Protein 2LG5 (pdb70)

Sequence (36 aa):
LFCKGGSCHFGGCPSHLIKVGSCFGFRSCCKWPWNALFCKGGSCHFGGCPSHLIKVGSCFGFRSCCKWPWNALFCKGGSCHFGGCPSHLIKVGSCFGFRSCCKWPWNALFCKGGSCHFGGCPSHLIKVGSCFGFRSCCKWPWNALFCKGGSCHFGGCPSHLIKVGSCFGFRSCCKWPWNALFCKGGSCHFGGCPSHLIKVGSCFGFRSCCKWPWNALFCKGGSCHFGGCPSHLIKVGSCFGFRSCCKWPWNALFCKGGSCHFGGCPSHLIKVGSCFGFRSCCKWPWNALFCKGGSCHFGGCPSHLIKVGSCFGFRSCCKWPWNALFCKGGSCHFGGCPSHLIKVGSCFGFRSCCKWPWNA

GO terms:
  GO:0030141 secretory granule (C, TAS)
  GO:0006952 defense response (P, TAS)

Organism: Gallus gallus (NCBI:txid9031)

Structure (mmCIF, N/CA/C/O backbone):
data_2LG5
#
_entry.id   2LG5
#
loop_
_atom_site.group_PDB
_atom_site.id
_atom_site.type_symbol
_atom_site.label_atom_id
_atom_site.label_alt_id
_atom_site.label_comp_id
_atom_site.label_asym_id
_atom_site.label_entity_id
_atom_site.label_seq_id
_atom_site.pdbx_PDB_ins_code
_atom_site.Cartn_x
_atom_site.Cartn_y
_atom_site.Cartn_z
_atom_site.occupancy
_atom_site.B_iso_or_equiv
_atom_site.auth_seq_id
_atom_site.auth_comp_id
_atom_site.auth_asym_id
_atom_site.auth_atom_id
_atom_site.pdbx_PDB_model_num
ATOM 1 N N . LEU A 1 1 ? 3.665 2.102 -7.460 1.00 0.00 1 LEU A N 1
ATOM 2 C CA . LEU A 1 1 ? 2.838 2.776 -6.438 1.00 0.00 1 LEU A CA 1
ATOM 3 C C . LEU A 1 1 ? 1.618 3.416 -7.101 1.00 0.00 1 LEU A C 1
ATOM 4 O O . LEU A 1 1 ? 1.749 4.373 -7.864 1.00 0.00 1 LEU A O 1
ATOM 22 N N . PHE A 1 2 ? 0.434 2.868 -6.831 1.00 0.00 2 PHE A N 1
ATOM 23 C CA . PHE A 1 2 ? -0.799 3.370 -7.429 1.00 0.00 2 PHE A CA 1
ATOM 24 C C . PHE A 1 2 ? -1.453 4.458 -6.583 1.00 0.00 2 PHE A C 1
ATOM 25 O O . PHE A 1 2 ? -1.266 5.649 -6.831 1.00 0.00 2 PHE A O 1
ATOM 42 N N . CYS A 1 3 ? -2.232 4.038 -5.603 1.00 0.00 3 CYS A N 1
ATOM 43 C CA . CYS A 1 3 ? -2.942 4.964 -4.721 1.00 0.00 3 CYS A CA 1
ATOM 44 C C . CYS A 1 3 ? -1.967 5.878 -3.989 1.00 0.00 3 CYS A C 1
ATOM 45 O O . CYS A 1 3 ? -0.780 5.909 -4.307 1.00 0.00 3 CYS A O 1
ATOM 52 N N . LYS A 1 4 ? -2.468 6.625 -3.011 1.00 0.00 4 LYS A N 1
ATOM 53 C CA . LYS A 1 4 ? -1.633 7.538 -2.235 1.00 0.00 4 LYS A CA 1
ATOM 54 C C . LYS A 1 4 ? -0.750 6.760 -1.266 1.00 0.00 4 LYS A C 1
ATOM 55 O O . LYS A 1 4 ? -0.732 7.033 -0.065 1.00 0.00 4 LYS A O 1
ATOM 74 N N . GLY A 1 5 ? -0.030 5.786 -1.797 1.00 0.00 5 GLY A N 1
ATOM 75 C CA . GLY A 1 5 ? 0.844 4.970 -0.989 1.00 0.00 5 GLY A CA 1
ATOM 76 C C . GLY A 1 5 ? 1.347 3.768 -1.760 1.00 0.00 5 GLY A C 1
ATOM 77 O O . GLY A 1 5 ? 2.515 3.403 -1.665 1.00 0.00 5 GLY A O 1
ATOM 81 N N . GLY A 1 6 ? 0.456 3.154 -2.526 1.00 0.00 6 GLY A N 1
ATOM 82 C CA . GLY A 1 6 ? 0.818 1.992 -3.312 1.00 0.00 6 GLY A CA 1
ATOM 83 C C . GLY A 1 6 ? -0.407 1.279 -3.833 1.00 0.00 6 GLY A C 1
ATOM 84 O O . GLY A 1 6 ? -1.219 1.874 -4.541 1.00 0.00 6 GLY A O 1
ATOM 88 N N . SER A 1 7 ? -0.550 0.019 -3.466 1.00 0.00 7 SER A N 1
ATOM 89 C CA . SER A 1 7 ? -1.696 -0.774 -3.867 1.00 0.00 7 SER A CA 1
ATOM 90 C C . SER A 1 7 ? -2.635 -0.902 -2.675 1.00 0.00 7 SER A C 1
ATOM 91 O O . SER A 1 7 ? -2.236 -1.394 -1.620 1.00 0.00 7 SER A O 1
ATOM 99 N N . CYS A 1 8 ? -3.866 -0.442 -2.827 1.00 0.00 8 CYS A N 1
ATOM 100 C CA . CYS A 1 8 ? -4.827 -0.503 -1.738 1.00 0.00 8 CYS A CA 1
ATOM 101 C C . CYS A 1 8 ? -4.953 -1.931 -1.227 1.00 0.00 8 CYS A C 1
ATOM 102 O O . CYS A 1 8 ? -5.070 -2.870 -2.013 1.00 0.00 8 CYS A O 1
ATOM 109 N N . HIS A 1 9 ? -4.921 -2.090 0.087 1.00 0.00 9 HIS A N 1
ATOM 110 C CA . HIS A 1 9 ? -5.032 -3.404 0.700 1.00 0.00 9 HIS A CA 1
ATOM 111 C C . HIS A 1 9 ? -6.396 -4.017 0.416 1.00 0.00 9 HIS A C 1
ATOM 112 O O . HIS A 1 9 ? -7.261 -4.065 1.285 1.00 0.00 9 HIS A O 1
ATOM 127 N N . PHE A 1 10 ? -6.582 -4.489 -0.806 1.00 0.00 10 PHE A N 1
ATOM 128 C CA . PHE A 1 10 ? -7.835 -5.115 -1.199 1.00 0.00 10 PHE A CA 1
ATOM 129 C C . PHE A 1 10 ? -7.897 -6.518 -0.609 1.00 0.00 10 PHE A C 1
ATOM 130 O O . PHE A 1 10 ? -7.943 -7.513 -1.338 1.00 0.00 10 PHE A O 1
ATOM 147 N N . GLY A 1 11 ? -7.859 -6.595 0.715 1.00 0.00 11 GLY A N 1
ATOM 148 C CA . GLY A 1 11 ? -7.878 -7.878 1.384 1.00 0.00 11 GLY A CA 1
ATOM 149 C C . GLY A 1 11 ? -6.620 -8.665 1.087 1.00 0.00 11 GLY A C 1
ATOM 150 O O . GLY A 1 11 ? -6.585 -9.891 1.230 1.00 0.00 11 GLY A O 1
ATOM 154 N N . GLY A 1 12 ? -5.583 -7.946 0.674 1.00 0.00 12 GLY A N 1
ATOM 155 C CA . GLY A 1 12 ? -4.311 -8.561 0.356 1.00 0.00 12 GLY A CA 1
ATOM 156 C C . GLY A 1 12 ? -3.372 -7.587 -0.329 1.00 0.00 12 GLY A C 1
ATOM 157 O O . GLY A 1 12 ? -3.511 -6.372 -0.167 1.00 0.00 12 GLY A O 1
ATOM 161 N N . CYS A 1 13 ? -2.430 -8.118 -1.103 1.00 0.00 13 CYS A N 1
ATOM 162 C CA . CYS A 1 13 ? -1.464 -7.300 -1.826 1.00 0.00 13 CYS A CA 1
ATOM 163 C C . CYS A 1 13 ? -0.416 -8.179 -2.507 1.00 0.00 13 CYS A C 1
ATOM 164 O O . CYS A 1 13 ? -0.296 -9.367 -2.196 1.00 0.00 13 CYS A O 1
ATOM 171 N N . PRO A 1 14 ? 0.352 -7.607 -3.453 1.00 0.00 14 PRO A N 1
ATOM 172 C CA . PRO A 1 14 ? 1.388 -8.337 -4.186 1.00 0.00 14 PRO A CA 1
ATOM 173 C C . PRO A 1 14 ? 2.220 -9.220 -3.264 1.00 0.00 14 PRO A C 1
ATOM 174 O O . PRO A 1 14 ? 2.527 -10.371 -3.587 1.00 0.00 14 PRO A O 1
ATOM 185 N N . SER A 1 15 ? 2.567 -8.677 -2.111 1.00 0.00 15 SER A N 1
ATOM 186 C CA . SER A 1 15 ? 3.351 -9.397 -1.123 1.00 0.00 15 SER A CA 1
ATOM 187 C C . SER A 1 15 ? 3.304 -8.655 0.207 1.00 0.00 15 SER A C 1
ATOM 188 O O . SER A 1 15 ? 2.379 -7.874 0.448 1.00 0.00 15 SER A O 1
ATOM 196 N N . HIS A 1 16 ? 4.288 -8.887 1.063 1.00 0.00 16 HIS A N 1
ATOM 197 C CA . HIS A 1 16 ? 4.339 -8.230 2.361 1.00 0.00 16 HIS A CA 1
ATOM 198 C C . HIS A 1 16 ? 4.843 -6.799 2.223 1.00 0.00 16 HIS A C 1
ATOM 199 O O . HIS A 1 16 ? 5.763 -6.382 2.925 1.00 0.00 16 HIS A O 1
ATOM 214 N N . LEU A 1 17 ? 4.238 -6.055 1.312 1.00 0.00 17 LEU A N 1
ATOM 215 C CA . LEU A 1 17 ? 4.617 -4.668 1.077 1.00 0.00 17 LEU A CA 1
ATOM 216 C C . LEU A 1 17 ? 4.262 -3.814 2.291 1.00 0.00 17 LEU A C 1
ATOM 217 O O . LEU A 1 17 ? 3.225 -4.026 2.919 1.00 0.00 17 LEU A O 1
ATOM 233 N N . ILE A 1 18 ? 5.115 -2.857 2.620 1.00 0.00 18 ILE A N 1
ATOM 234 C CA . ILE A 1 18 ? 4.866 -1.992 3.764 1.00 0.00 18 ILE A CA 1
ATOM 235 C C . ILE A 1 18 ? 3.744 -1.004 3.473 1.00 0.00 18 ILE A C 1
ATOM 236 O O . ILE A 1 18 ? 3.679 -0.415 2.391 1.00 0.00 18 ILE A O 1
ATOM 252 N N . LYS A 1 19 ? 2.867 -0.819 4.446 1.00 0.00 19 LYS A N 1
ATOM 253 C CA . LYS A 1 19 ? 1.761 0.111 4.306 1.00 0.00 19 LYS A CA 1
ATOM 254 C C . LYS A 1 19 ? 2.291 1.540 4.327 1.00 0.00 19 LYS A C 1
ATOM 255 O O . LYS A 1 19 ? 3.133 1.881 5.162 1.00 0.00 19 LYS A O 1
ATOM 274 N N . VAL A 1 20 ? 1.801 2.365 3.413 1.00 0.00 20 VAL A N 1
ATOM 275 C CA . VAL A 1 20 ? 2.229 3.756 3.329 1.00 0.00 20 VAL A CA 1
ATOM 276 C C . VAL A 1 20 ? 1.074 4.634 2.861 1.00 0.00 20 VAL A C 1
ATOM 277 O O . VAL A 1 20 ? 1.267 5.622 2.152 1.00 0.00 20 VAL A O 1
ATOM 290 N N . GLY A 1 21 ? -0.128 4.261 3.271 1.00 0.00 21 GLY A N 1
ATOM 291 C CA . GLY A 1 21 ? -1.316 5.004 2.906 1.00 0.00 21 GLY A CA 1
ATOM 292 C C . GLY A 1 21 ? -2.547 4.127 2.946 1.00 0.00 21 GLY A C 1
ATOM 293 O O . GLY A 1 21 ? -2.532 3.065 3.576 1.00 0.00 21 GLY A O 1
ATOM 297 N N . SER A 1 22 ? -3.601 4.547 2.265 1.00 0.00 22 SER A N 1
ATOM 298 C CA . SER A 1 22 ? -4.837 3.783 2.215 1.00 0.00 22 SER A CA 1
ATOM 299 C C . SER A 1 22 ? -5.827 4.431 1.269 1.00 0.00 22 SER A C 1
ATOM 300 O O . SER A 1 22 ? -5.900 5.658 1.162 1.00 0.00 22 SER A O 1
ATOM 308 N N . CYS A 1 23 ? -6.584 3.594 0.597 1.00 0.00 23 CYS A N 1
ATOM 309 C CA . CYS A 1 23 ? -7.595 4.050 -0.344 1.00 0.00 23 CYS A CA 1
ATOM 310 C C . CYS A 1 23 ? -8.942 4.135 0.363 1.00 0.00 23 CYS A C 1
ATOM 311 O O . CYS A 1 23 ? -9.002 4.543 1.524 1.00 0.00 23 CYS A O 1
ATOM 318 N N . PHE A 1 24 ? -10.017 3.746 -0.309 1.00 0.00 24 PHE A N 1
ATOM 319 C CA . PHE A 1 24 ? -11.336 3.786 0.302 1.00 0.00 24 PHE A CA 1
ATOM 320 C C . PHE A 1 24 ? -11.364 2.913 1.550 1.00 0.00 24 PHE A C 1
ATOM 321 O O . PHE A 1 24 ? -10.698 1.874 1.606 1.00 0.00 24 PHE A O 1
ATOM 338 N N . GLY A 1 25 ? -12.121 3.339 2.549 1.00 0.00 25 GLY A N 1
ATOM 339 C CA . GLY A 1 25 ? -12.215 2.583 3.780 1.00 0.00 25 GLY A CA 1
ATOM 340 C C . GLY A 1 25 ? -10.857 2.304 4.389 1.00 0.00 25 GLY A C 1
ATOM 341 O O . GLY A 1 25 ? -10.074 3.229 4.626 1.00 0.00 25 GLY A O 1
ATOM 345 N N . PHE A 1 26 ? -10.574 1.034 4.648 1.00 0.00 26 PHE A N 1
ATOM 346 C CA . PHE A 1 26 ? -9.303 0.634 5.235 1.00 0.00 26 PHE A CA 1
ATOM 347 C C . PHE A 1 26 ? -8.446 -0.132 4.236 1.00 0.00 26 PHE A C 1
ATOM 348 O O . PHE A 1 26 ? -7.707 -1.049 4.602 1.00 0.00 26 PHE A O 1
ATOM 365 N N . ARG A 1 27 ? -8.527 0.263 2.976 1.00 0.00 27 ARG A N 1
ATOM 366 C CA . ARG A 1 27 ? -7.734 -0.367 1.932 1.00 0.00 27 ARG A CA 1
ATOM 367 C C . ARG A 1 27 ? -6.298 0.141 2.007 1.00 0.00 27 ARG A C 1
ATOM 368 O O . ARG A 1 27 ? -5.790 0.749 1.063 1.00 0.00 27 ARG A O 1
ATOM 389 N N . SER A 1 28 ? -5.665 -0.096 3.146 1.00 0.00 28 SER A N 1
ATOM 390 C CA . SER A 1 28 ? -4.298 0.346 3.382 1.00 0.00 28 SER A CA 1
ATOM 391 C C . SER A 1 28 ? -3.409 0.119 2.161 1.00 0.00 28 SER A C 1
ATOM 392 O O . SER A 1 28 ? -3.241 -1.010 1.702 1.00 0.00 28 SER A O 1
ATOM 400 N N . CYS A 1 29 ? -2.842 1.200 1.645 1.00 0.00 29 CYS A N 1
ATOM 401 C CA . CYS A 1 29 ? -1.964 1.130 0.489 1.00 0.00 29 CYS A CA 1
ATOM 402 C C . CYS A 1 29 ? -0.639 0.482 0.862 1.00 0.00 29 CYS A C 1
ATOM 403 O O . CYS A 1 29 ? 0.065 0.958 1.756 1.00 0.00 29 CYS A O 1
ATOM 410 N N . CYS A 1 30 ? -0.311 -0.600 0.176 1.00 0.00 30 CYS A N 1
ATOM 411 C CA . CYS A 1 30 ? 0.923 -1.331 0.415 1.00 0.00 30 CYS A CA 1
ATOM 412 C C . CYS A 1 30 ? 1.955 -0.982 -0.653 1.00 0.00 30 CYS A C 1
ATOM 413 O O . CYS A 1 30 ? 1.600 -0.774 -1.816 1.00 0.00 30 CYS A O 1
ATOM 420 N N . LYS A 1 31 ? 3.220 -0.911 -0.263 1.00 0.00 31 LYS A N 1
ATOM 421 C CA . LYS A 1 31 ? 4.294 -0.583 -1.192 1.00 0.00 31 LYS A CA 1
ATOM 422 C C . LYS A 1 31 ? 5.598 -1.223 -0.730 1.00 0.00 31 LYS A C 1
ATOM 423 O O . LYS A 1 31 ? 5.785 -1.493 0.457 1.00 0.00 31 LYS A O 1
ATOM 442 N N . TRP A 1 32 ? 6.479 -1.493 -1.678 1.00 0.00 32 TRP A N 1
ATOM 443 C CA . TRP A 1 32 ? 7.755 -2.127 -1.381 1.00 0.00 32 TRP A CA 1
ATOM 444 C C . TRP A 1 32 ? 8.575 -1.285 -0.407 1.00 0.00 32 TRP A C 1
ATOM 445 O O . TRP A 1 32 ? 8.664 -0.064 -0.549 1.00 0.00 32 TRP A O 1
ATOM 466 N N . PRO A 1 33 ? 9.191 -1.925 0.599 1.00 0.00 33 PRO A N 1
ATOM 467 C CA . PRO A 1 33 ? 10.004 -1.223 1.595 1.00 0.00 33 PRO A CA 1
ATOM 468 C C . PRO A 1 33 ? 11.150 -0.456 0.953 1.00 0.00 33 PRO A C 1
ATOM 469 O O . PRO A 1 33 ? 11.455 0.677 1.333 1.00 0.00 33 PRO A O 1
ATOM 480 N N . TRP A 1 34 ? 11.784 -1.087 -0.018 1.00 0.00 34 TRP A N 1
ATOM 481 C CA . TRP A 1 34 ? 12.908 -0.495 -0.732 1.00 0.00 34 TRP A CA 1
ATOM 482 C C . TRP A 1 34 ? 12.428 0.516 -1.765 1.00 0.00 34 TRP A C 1
ATOM 483 O O . TRP A 1 34 ? 12.874 0.516 -2.913 1.00 0.00 34 TRP A O 1
ATOM 504 N N . ASN A 1 35 ? 11.512 1.370 -1.350 1.00 0.00 35 ASN A N 1
ATOM 505 C CA . ASN A 1 35 ? 10.953 2.384 -2.235 1.00 0.00 35 ASN A CA 1
ATOM 506 C C . ASN A 1 35 ? 10.451 3.580 -1.431 1.00 0.00 35 ASN A C 1
ATOM 507 O O . ASN A 1 35 ? 9.369 4.114 -1.686 1.00 0.00 35 ASN A O 1
ATOM 518 N N . ALA A 1 36 ? 11.255 3.997 -0.460 1.00 0.00 36 ALA A N 1
ATOM 519 C CA . ALA A 1 36 ? 10.916 5.134 0.386 1.00 0.00 36 ALA A CA 1
ATOM 520 C C . ALA A 1 36 ? 9.492 5.005 0.924 1.00 0.00 36 ALA A C 1
ATOM 521 O O . ALA A 1 36 ? 8.725 5.988 0.848 1.00 0.00 36 ALA A O 1
ATOM 529 N N . LEU A 1 1 ? 3.489 7.946 -4.940 1.00 0.00 1 LEU A N 2
ATOM 530 C CA . LEU A 1 1 ? 2.644 6.758 -5.201 1.00 0.00 1 LEU A CA 2
ATOM 531 C C . LEU A 1 1 ? 1.169 7.068 -4.949 1.00 0.00 1 LEU A C 2
ATOM 532 O O . LEU A 1 1 ? 0.833 8.040 -4.264 1.00 0.00 1 LEU A O 2
ATOM 550 N N . PHE A 1 2 ? 0.297 6.255 -5.534 1.00 0.00 2 PHE A N 2
ATOM 551 C CA . PHE A 1 2 ? -1.147 6.437 -5.417 1.00 0.00 2 PHE A CA 2
ATOM 552 C C . PHE A 1 2 ? -1.620 6.429 -3.964 1.00 0.00 2 PHE A C 2
ATOM 553 O O . PHE A 1 2 ? -0.969 5.861 -3.082 1.00 0.00 2 PHE A O 2
ATOM 570 N N . CYS A 1 3 ? -2.765 7.070 -3.741 1.00 0.00 3 CYS A N 2
ATOM 571 C CA . CYS A 1 3 ? -3.381 7.164 -2.421 1.00 0.00 3 CYS A CA 2
ATOM 572 C C . CYS A 1 3 ? -2.359 7.516 -1.352 1.00 0.00 3 CYS A C 2
ATOM 573 O O . CYS A 1 3 ? -2.450 7.058 -0.212 1.00 0.00 3 CYS A O 2
ATOM 580 N N . LYS A 1 4 ? -1.390 8.342 -1.723 1.00 0.00 4 LYS A N 2
ATOM 581 C CA . LYS A 1 4 ? -0.350 8.763 -0.796 1.00 0.00 4 LYS A CA 2
ATOM 582 C C . LYS A 1 4 ? 0.115 7.586 0.046 1.00 0.00 4 LYS A C 2
ATOM 583 O O . LYS A 1 4 ? 0.406 7.732 1.233 1.00 0.00 4 LYS A O 2
ATOM 602 N N . GLY A 1 5 ? 0.180 6.421 -0.577 1.00 0.00 5 GLY A N 2
ATOM 603 C CA . GLY A 1 5 ? 0.609 5.232 0.121 1.00 0.00 5 GLY A CA 2
ATOM 604 C C . GLY A 1 5 ? 1.184 4.193 -0.816 1.00 0.00 5 GLY A C 2
ATOM 605 O O . GLY A 1 5 ? 2.305 3.730 -0.623 1.00 0.00 5 GLY A O 2
ATOM 609 N N . GLY A 1 6 ? 0.425 3.829 -1.836 1.00 0.00 6 GLY A N 2
ATOM 610 C CA . GLY A 1 6 ? 0.893 2.841 -2.785 1.00 0.00 6 GLY A CA 2
ATOM 611 C C . GLY A 1 6 ? -0.218 1.932 -3.251 1.00 0.00 6 GLY A C 2
ATOM 612 O O . GLY A 1 6 ? -1.346 2.379 -3.463 1.00 0.00 6 GLY A O 2
ATOM 616 N N . SER A 1 7 ? 0.094 0.657 -3.393 1.00 0.00 7 SER A N 2
ATOM 617 C CA . SER A 1 7 ? -0.881 -0.327 -3.822 1.00 0.00 7 SER A CA 2
ATOM 618 C C . SER A 1 7 ? -1.925 -0.528 -2.731 1.00 0.00 7 SER A C 2
ATOM 619 O O . SER A 1 7 ? -1.598 -0.937 -1.618 1.00 0.00 7 SER A O 2
ATOM 627 N N . CYS A 1 8 ? -3.176 -0.239 -3.037 1.00 0.00 8 CYS A N 2
ATOM 628 C CA . CYS A 1 8 ? -4.234 -0.397 -2.057 1.00 0.00 8 CYS A CA 2
ATOM 629 C C . CYS A 1 8 ? -4.333 -1.859 -1.637 1.00 0.00 8 CYS A C 2
ATOM 630 O O . CYS A 1 8 ? -4.349 -2.752 -2.486 1.00 0.00 8 CYS A O 2
ATOM 637 N N . HIS A 1 9 ? -4.373 -2.099 -0.331 1.00 0.00 9 HIS A N 2
ATOM 638 C CA . HIS A 1 9 ? -4.443 -3.456 0.203 1.00 0.00 9 HIS A CA 2
ATOM 639 C C . HIS A 1 9 ? -5.664 -4.218 -0.301 1.00 0.00 9 HIS A C 2
ATOM 640 O O . HIS A 1 9 ? -6.628 -4.416 0.434 1.00 0.00 9 HIS A O 2
ATOM 655 N N . PHE A 1 10 ? -5.607 -4.672 -1.540 1.00 0.00 10 PHE A N 2
ATOM 656 C CA . PHE A 1 10 ? -6.692 -5.452 -2.112 1.00 0.00 10 PHE A CA 2
ATOM 657 C C . PHE A 1 10 ? -6.647 -6.856 -1.519 1.00 0.00 10 PHE A C 2
ATOM 658 O O . PHE A 1 10 ? -6.231 -7.816 -2.174 1.00 0.00 10 PHE A O 2
ATOM 675 N N . GLY A 1 11 ? -7.028 -6.956 -0.252 1.00 0.00 11 GLY A N 2
ATOM 676 C CA . GLY A 1 11 ? -6.990 -8.228 0.441 1.00 0.00 11 GLY A CA 2
ATOM 677 C C . GLY A 1 11 ? -5.612 -8.501 1.004 1.00 0.00 11 GLY A C 2
ATOM 678 O O . GLY A 1 11 ? -5.463 -9.188 2.017 1.00 0.00 11 GLY A O 2
ATOM 682 N N . GLY A 1 12 ? -4.608 -7.947 0.341 1.00 0.00 12 GLY A N 2
ATOM 683 C CA . GLY A 1 12 ? -3.233 -8.114 0.763 1.00 0.00 12 GLY A CA 2
ATOM 684 C C . GLY A 1 12 ? -2.322 -7.125 0.067 1.00 0.00 12 GLY A C 2
ATOM 685 O O . GLY A 1 12 ? -2.549 -5.917 0.131 1.00 0.00 12 GLY A O 2
ATOM 689 N N . CYS A 1 13 ? -1.305 -7.632 -0.607 1.00 0.00 13 CYS A N 2
ATOM 690 C CA . CYS A 1 13 ? -0.359 -6.795 -1.330 1.00 0.00 13 CYS A CA 2
ATOM 691 C C . CYS A 1 13 ? 0.414 -7.661 -2.323 1.00 0.00 13 CYS A C 2
ATOM 692 O O . CYS A 1 13 ? 0.532 -8.873 -2.136 1.00 0.00 13 CYS A O 2
ATOM 699 N N . PRO A 1 14 ? 0.950 -7.052 -3.384 1.00 0.00 14 PRO A N 2
ATOM 700 C CA . PRO A 1 14 ? 1.718 -7.760 -4.413 1.00 0.00 14 PRO A CA 2
ATOM 701 C C . PRO A 1 14 ? 2.867 -8.560 -3.816 1.00 0.00 14 PRO A C 2
ATOM 702 O O . PRO A 1 14 ? 3.203 -9.646 -4.292 1.00 0.00 14 PRO A O 2
ATOM 713 N N . SER A 1 15 ? 3.468 -8.009 -2.773 1.00 0.00 15 SER A N 2
ATOM 714 C CA . SER A 1 15 ? 4.586 -8.652 -2.100 1.00 0.00 15 SER A CA 2
ATOM 715 C C . SER A 1 15 ? 4.607 -8.256 -0.627 1.00 0.00 15 SER A C 2
ATOM 716 O O . SER A 1 15 ? 5.656 -7.947 -0.065 1.00 0.00 15 SER A O 2
ATOM 724 N N . HIS A 1 16 ? 3.430 -8.266 -0.011 1.00 0.00 16 HIS A N 2
ATOM 725 C CA . HIS A 1 16 ? 3.294 -7.910 1.400 1.00 0.00 16 HIS A CA 2
ATOM 726 C C . HIS A 1 16 ? 4.041 -6.615 1.707 1.00 0.00 16 HIS A C 2
ATOM 727 O O . HIS A 1 16 ? 4.769 -6.522 2.695 1.00 0.00 16 HIS A O 2
ATOM 742 N N . LEU A 1 17 ? 3.853 -5.620 0.855 1.00 0.00 17 LEU A N 2
ATOM 743 C CA . LEU A 1 17 ? 4.504 -4.328 1.029 1.00 0.00 17 LEU A CA 2
ATOM 744 C C . LEU A 1 17 ? 4.009 -3.661 2.312 1.00 0.00 17 LEU A C 2
ATOM 745 O O . LEU A 1 17 ? 2.871 -3.876 2.730 1.00 0.00 17 LEU A O 2
ATOM 761 N N . ILE A 1 18 ? 4.856 -2.861 2.938 1.00 0.00 18 ILE A N 2
ATOM 762 C CA . ILE A 1 18 ? 4.481 -2.180 4.172 1.00 0.00 18 ILE A CA 2
ATOM 763 C C . ILE A 1 18 ? 3.423 -1.114 3.901 1.00 0.00 18 ILE A C 2
ATOM 764 O O . ILE A 1 18 ? 3.466 -0.434 2.874 1.00 0.00 18 ILE A O 2
ATOM 780 N N . LYS A 1 19 ? 2.475 -0.963 4.817 1.00 0.00 19 LYS A N 2
ATOM 781 C CA . LYS A 1 19 ? 1.431 0.035 4.652 1.00 0.00 19 LYS A CA 2
ATOM 782 C C . LYS A 1 19 ? 2.035 1.431 4.680 1.00 0.00 19 LYS A C 2
ATOM 783 O O . LYS A 1 19 ? 2.319 1.977 5.749 1.00 0.00 19 LYS A O 2
ATOM 802 N N . VAL A 1 20 ? 2.229 1.999 3.508 1.00 0.00 20 VAL A N 2
ATOM 803 C CA . VAL A 1 20 ? 2.794 3.325 3.384 1.00 0.00 20 VAL A CA 2
ATOM 804 C C . VAL A 1 20 ? 1.691 4.380 3.408 1.00 0.00 20 VAL A C 2
ATOM 805 O O . VAL A 1 20 ? 1.965 5.581 3.430 1.00 0.00 20 VAL A O 2
ATOM 818 N N . GLY A 1 21 ? 0.440 3.924 3.426 1.00 0.00 21 GLY A N 2
ATOM 819 C CA . GLY A 1 21 ? -0.686 4.840 3.462 1.00 0.00 21 GLY A CA 2
ATOM 820 C C . GLY A 1 21 ? -2.009 4.111 3.570 1.00 0.00 21 GLY A C 2
ATOM 821 O O . GLY A 1 21 ? -2.063 2.999 4.094 1.00 0.00 21 GLY A O 2
ATOM 825 N N . SER A 1 22 ? -3.078 4.726 3.082 1.00 0.00 22 SER A N 2
ATOM 826 C CA . SER A 1 22 ? -4.399 4.120 3.148 1.00 0.00 22 SER A CA 2
ATOM 827 C C . SER A 1 22 ? -5.230 4.468 1.920 1.00 0.00 22 SER A C 2
ATOM 828 O O . SER A 1 22 ? -5.260 5.617 1.477 1.00 0.00 22 SER A O 2
ATOM 836 N N . CYS A 1 23 ? -5.894 3.459 1.381 1.00 0.00 23 CYS A N 2
ATOM 837 C CA . CYS A 1 23 ? -6.737 3.618 0.204 1.00 0.00 23 CYS A CA 2
ATOM 838 C C . CYS A 1 23 ? -8.194 3.636 0.632 1.00 0.00 23 CYS A C 2
ATOM 839 O O . CYS A 1 23 ? -9.019 4.368 0.085 1.00 0.00 23 CYS A O 2
ATOM 846 N N . PHE A 1 24 ? -8.486 2.812 1.623 1.00 0.00 24 PHE A N 2
ATOM 847 C CA . PHE A 1 24 ? -9.819 2.681 2.177 1.00 0.00 24 PHE A CA 2
ATOM 848 C C . PHE A 1 24 ? -9.706 1.898 3.476 1.00 0.00 24 PHE A C 2
ATOM 849 O O . PHE A 1 24 ? -8.704 1.212 3.689 1.00 0.00 24 PHE A O 2
ATOM 866 N N . GLY A 1 25 ? -10.701 2.007 4.343 1.00 0.00 25 GLY A N 2
ATOM 867 C CA . GLY A 1 25 ? -10.654 1.304 5.612 1.00 0.00 25 GLY A CA 2
ATOM 868 C C . GLY A 1 25 ? -10.099 -0.102 5.476 1.00 0.00 25 GLY A C 2
ATOM 869 O O . GLY A 1 25 ? -9.217 -0.510 6.237 1.00 0.00 25 GLY A O 2
ATOM 873 N N . PHE A 1 26 ? -10.610 -0.840 4.504 1.00 0.00 26 PHE A N 2
ATOM 874 C CA . PHE A 1 26 ? -10.171 -2.206 4.258 1.00 0.00 26 PHE A CA 2
ATOM 875 C C . PHE A 1 26 ? -9.283 -2.262 3.018 1.00 0.00 26 PHE A C 2
ATOM 876 O O . PHE A 1 26 ? -9.377 -3.187 2.210 1.00 0.00 26 PHE A O 2
ATOM 893 N N . ARG A 1 27 ? -8.419 -1.262 2.871 1.00 0.00 27 ARG A N 2
ATOM 894 C CA . ARG A 1 27 ? -7.513 -1.191 1.730 1.00 0.00 27 ARG A CA 2
ATOM 895 C C . ARG A 1 27 ? -6.306 -0.312 2.036 1.00 0.00 27 ARG A C 2
ATOM 896 O O . ARG A 1 27 ? -6.042 0.668 1.335 1.00 0.00 27 ARG A O 2
ATOM 917 N N . SER A 1 28 ? -5.570 -0.663 3.067 1.00 0.00 28 SER A N 2
ATOM 918 C CA . SER A 1 28 ? -4.387 0.088 3.439 1.00 0.00 28 SER A CA 2
ATOM 919 C C . SER A 1 28 ? -3.364 0.057 2.299 1.00 0.00 28 SER A C 2
ATOM 920 O O . SER A 1 28 ? -2.954 -1.014 1.855 1.00 0.00 28 SER A O 2
ATOM 928 N N . CYS A 1 29 ? -2.968 1.227 1.816 1.00 0.00 29 CYS A N 2
ATOM 929 C CA . CYS A 1 29 ? -2.008 1.318 0.727 1.00 0.00 29 CYS A CA 2
ATOM 930 C C . CYS A 1 29 ? -0.631 0.846 1.183 1.00 0.00 29 CYS A C 2
ATOM 931 O O . CYS A 1 29 ? -0.047 1.392 2.125 1.00 0.00 29 CYS A O 2
ATOM 938 N N . CYS A 1 30 ? -0.136 -0.180 0.514 1.00 0.00 30 CYS A N 2
ATOM 939 C CA . CYS A 1 30 ? 1.152 -0.770 0.821 1.00 0.00 30 CYS A CA 2
ATOM 940 C C . CYS A 1 30 ? 2.170 -0.461 -0.276 1.00 0.00 30 CYS A C 2
ATOM 941 O O . CYS A 1 30 ? 1.840 -0.460 -1.465 1.00 0.00 30 CYS A O 2
ATOM 948 N N . LYS A 1 31 ? 3.403 -0.199 0.134 1.00 0.00 31 LYS A N 2
ATOM 949 C CA . LYS A 1 31 ? 4.483 0.111 -0.791 1.00 0.00 31 LYS A CA 2
ATOM 950 C C . LYS A 1 31 ? 5.772 -0.521 -0.294 1.00 0.00 31 LYS A C 2
ATOM 951 O O . LYS A 1 31 ? 5.920 -0.795 0.899 1.00 0.00 31 LYS A O 2
ATOM 970 N N . TRP A 1 32 ? 6.687 -0.776 -1.210 1.00 0.00 32 TRP A N 2
ATOM 971 C CA . TRP A 1 32 ? 7.956 -1.399 -0.866 1.00 0.00 32 TRP A CA 2
ATOM 972 C C . TRP A 1 32 ? 8.616 -0.671 0.305 1.00 0.00 32 TRP A C 2
ATOM 973 O O . TRP A 1 32 ? 8.613 0.561 0.366 1.00 0.00 32 TRP A O 2
ATOM 994 N N . PRO A 1 33 ? 9.192 -1.427 1.254 1.00 0.00 33 PRO A N 2
ATOM 995 C CA . PRO A 1 33 ? 9.855 -0.857 2.428 1.00 0.00 33 PRO A CA 2
ATOM 996 C C . PRO A 1 33 ? 10.779 0.297 2.062 1.00 0.00 33 PRO A C 2
ATOM 997 O O . PRO A 1 33 ? 11.102 1.142 2.900 1.00 0.00 33 PRO A O 2
ATOM 1008 N N . TRP A 1 34 ? 11.202 0.321 0.807 1.00 0.00 34 TRP A N 2
ATOM 1009 C CA . TRP A 1 34 ? 12.091 1.362 0.315 1.00 0.00 34 TRP A CA 2
ATOM 1010 C C . TRP A 1 34 ? 11.555 2.728 0.721 1.00 0.00 34 TRP A C 2
ATOM 1011 O O . TRP A 1 34 ? 12.297 3.589 1.196 1.00 0.00 34 TRP A O 2
ATOM 1032 N N . ASN A 1 35 ? 10.255 2.908 0.543 1.00 0.00 35 ASN A N 2
ATOM 1033 C CA . ASN A 1 35 ? 9.594 4.159 0.895 1.00 0.00 35 ASN A CA 2
ATOM 1034 C C . ASN A 1 35 ? 9.617 4.369 2.402 1.00 0.00 35 ASN A C 2
ATOM 1035 O O . ASN A 1 35 ? 9.931 5.458 2.885 1.00 0.00 35 ASN A O 2
ATOM 1046 N N . ALA A 1 36 ? 9.292 3.312 3.136 1.00 0.00 36 ALA A N 2
ATOM 1047 C CA . ALA A 1 36 ? 9.272 3.353 4.594 1.00 0.00 36 ALA A CA 2
ATOM 1048 C C . ALA A 1 36 ? 8.075 4.147 5.110 1.00 0.00 36 ALA A C 2
ATOM 1049 O O . ALA A 1 36 ? 7.560 3.801 6.192 1.00 0.00 36 ALA A O 2
ATOM 1057 N N . LEU A 1 1 ? 7.369 5.956 1.077 1.00 0.00 1 LEU A N 3
ATOM 1058 C CA . LEU A 1 1 ? 6.727 6.395 -0.178 1.00 0.00 1 LEU A CA 3
ATOM 1059 C C . LEU A 1 1 ? 5.336 6.944 0.109 1.00 0.00 1 LEU A C 3
ATOM 1060 O O . LEU A 1 1 ? 4.620 6.423 0.965 1.00 0.00 1 LEU A O 3
ATOM 1078 N N . PHE A 1 2 ? 4.967 8.001 -0.598 1.00 0.00 2 PHE A N 3
ATOM 1079 C CA . PHE A 1 2 ? 3.671 8.645 -0.425 1.00 0.00 2 PHE A CA 3
ATOM 1080 C C . PHE A 1 2 ? 2.563 7.818 -1.064 1.00 0.00 2 PHE A C 3
ATOM 1081 O O . PHE A 1 2 ? 1.812 8.316 -1.902 1.00 0.00 2 PHE A O 3
ATOM 1098 N N . CYS A 1 3 ? 2.477 6.549 -0.678 1.00 0.00 3 CYS A N 3
ATOM 1099 C CA . CYS A 1 3 ? 1.470 5.634 -1.216 1.00 0.00 3 CYS A CA 3
ATOM 1100 C C . CYS A 1 3 ? 1.774 5.291 -2.675 1.00 0.00 3 CYS A C 3
ATOM 1101 O O . CYS A 1 3 ? 1.490 4.189 -3.137 1.00 0.00 3 CYS A O 3
ATOM 1108 N N . LYS A 1 4 ? 2.356 6.242 -3.383 1.00 0.00 4 LYS A N 3
ATOM 1109 C CA . LYS A 1 4 ? 2.717 6.077 -4.783 1.00 0.00 4 LYS A CA 3
ATOM 1110 C C . LYS A 1 4 ? 3.841 5.057 -4.960 1.00 0.00 4 LYS A C 3
ATOM 1111 O O . LYS A 1 4 ? 4.659 4.856 -4.060 1.00 0.00 4 LYS A O 3
ATOM 1130 N N . GLY A 1 5 ? 3.886 4.441 -6.137 1.00 0.00 5 GLY A N 3
ATOM 1131 C CA . GLY A 1 5 ? 4.923 3.476 -6.448 1.00 0.00 5 GLY A CA 3
ATOM 1132 C C . GLY A 1 5 ? 4.639 2.081 -5.934 1.00 0.00 5 GLY A C 3
ATOM 1133 O O . GLY A 1 5 ? 5.518 1.440 -5.353 1.00 0.00 5 GLY A O 3
ATOM 1137 N N . GLY A 1 6 ? 3.425 1.595 -6.160 1.00 0.00 6 GLY A N 3
ATOM 1138 C CA . GLY A 1 6 ? 3.073 0.259 -5.720 1.00 0.00 6 GLY A CA 3
ATOM 1139 C C . GLY A 1 6 ? 1.606 -0.053 -5.928 1.00 0.00 6 GLY A C 3
ATOM 1140 O O . GLY A 1 6 ? 1.078 0.121 -7.027 1.00 0.00 6 GLY A O 3
ATOM 1144 N N . SER A 1 7 ? 0.948 -0.524 -4.876 1.00 0.00 7 SER A N 3
ATOM 1145 C CA . SER A 1 7 ? -0.462 -0.872 -4.949 1.00 0.00 7 SER A CA 3
ATOM 1146 C C . SER A 1 7 ? -1.116 -0.709 -3.578 1.00 0.00 7 SER A C 3
ATOM 1147 O O . SER A 1 7 ? -0.423 -0.615 -2.560 1.00 0.00 7 SER A O 3
ATOM 1155 N N . CYS A 1 8 ? -2.441 -0.662 -3.561 1.00 0.00 8 CYS A N 3
ATOM 1156 C CA . CYS A 1 8 ? -3.190 -0.512 -2.322 1.00 0.00 8 CYS A CA 3
ATOM 1157 C C . CYS A 1 8 ? -3.569 -1.887 -1.780 1.00 0.00 8 CYS A C 3
ATOM 1158 O O . CYS A 1 8 ? -3.709 -2.846 -2.544 1.00 0.00 8 CYS A O 3
ATOM 1165 N N . HIS A 1 9 ? -3.713 -1.987 -0.468 1.00 0.00 9 HIS A N 3
ATOM 1166 C CA . HIS A 1 9 ? -4.054 -3.249 0.180 1.00 0.00 9 HIS A CA 3
ATOM 1167 C C . HIS A 1 9 ? -5.488 -3.683 -0.106 1.00 0.00 9 HIS A C 3
ATOM 1168 O O . HIS A 1 9 ? -6.299 -3.798 0.812 1.00 0.00 9 HIS A O 3
ATOM 1183 N N . PHE A 1 10 ? -5.788 -3.959 -1.370 1.00 0.00 10 PHE A N 3
ATOM 1184 C CA . PHE A 1 10 ? -7.114 -4.432 -1.751 1.00 0.00 10 PHE A CA 3
ATOM 1185 C C . PHE A 1 10 ? -7.289 -5.855 -1.231 1.00 0.00 10 PHE A C 3
ATOM 1186 O O . PHE A 1 10 ? -7.305 -6.815 -2.004 1.00 0.00 10 PHE A O 3
ATOM 1203 N N . GLY A 1 11 ? -7.369 -5.994 0.082 1.00 0.00 11 GLY A N 3
ATOM 1204 C CA . GLY A 1 11 ? -7.484 -7.302 0.686 1.00 0.00 11 GLY A CA 3
ATOM 1205 C C . GLY A 1 11 ? -6.121 -7.944 0.825 1.00 0.00 11 GLY A C 3
ATOM 1206 O O . GLY A 1 11 ? -5.775 -8.476 1.880 1.00 0.00 11 GLY A O 3
ATOM 1210 N N . GLY A 1 12 ? -5.337 -7.861 -0.241 1.00 0.00 12 GLY A N 3
ATOM 1211 C CA . GLY A 1 12 ? -3.994 -8.406 -0.241 1.00 0.00 12 GLY A CA 3
ATOM 1212 C C . GLY A 1 12 ? -2.972 -7.348 -0.603 1.00 0.00 12 GLY A C 3
ATOM 1213 O O . GLY A 1 12 ? -3.046 -6.227 -0.104 1.00 0.00 12 GLY A O 3
ATOM 1217 N N . CYS A 1 13 ? -2.031 -7.701 -1.472 1.00 0.00 13 CYS A N 3
ATOM 1218 C CA . CYS A 1 13 ? -0.987 -6.779 -1.922 1.00 0.00 13 CYS A CA 3
ATOM 1219 C C . CYS A 1 13 ? 0.077 -7.522 -2.726 1.00 0.00 13 CYS A C 3
ATOM 1220 O O . CYS A 1 13 ? 0.288 -8.722 -2.536 1.00 0.00 13 CYS A O 3
ATOM 1227 N N . PRO A 1 14 ? 0.756 -6.817 -3.644 1.00 0.00 14 PRO A N 3
ATOM 1228 C CA . PRO A 1 14 ? 1.798 -7.399 -4.495 1.00 0.00 14 PRO A CA 3
ATOM 1229 C C . PRO A 1 14 ? 2.753 -8.309 -3.726 1.00 0.00 14 PRO A C 3
ATOM 1230 O O . PRO A 1 14 ? 3.271 -9.287 -4.272 1.00 0.00 14 PRO A O 3
ATOM 1241 N N . SER A 1 15 ? 2.989 -7.976 -2.465 1.00 0.00 15 SER A N 3
ATOM 1242 C CA . SER A 1 15 ? 3.885 -8.754 -1.622 1.00 0.00 15 SER A CA 3
ATOM 1243 C C . SER A 1 15 ? 3.881 -8.210 -0.197 1.00 0.00 15 SER A C 3
ATOM 1244 O O . SER A 1 15 ? 4.937 -7.978 0.382 1.00 0.00 15 SER A O 3
ATOM 1252 N N . HIS A 1 16 ? 2.687 -8.005 0.355 1.00 0.00 16 HIS A N 3
ATOM 1253 C CA . HIS A 1 16 ? 2.533 -7.477 1.711 1.00 0.00 16 HIS A CA 3
ATOM 1254 C C . HIS A 1 16 ? 3.107 -6.071 1.792 1.00 0.00 16 HIS A C 3
ATOM 1255 O O . HIS A 1 16 ? 2.365 -5.091 1.888 1.00 0.00 16 HIS A O 3
ATOM 1270 N N . LEU A 1 17 ? 4.426 -5.979 1.720 1.00 0.00 17 LEU A N 3
ATOM 1271 C CA . LEU A 1 17 ? 5.115 -4.703 1.751 1.00 0.00 17 LEU A CA 3
ATOM 1272 C C . LEU A 1 17 ? 4.953 -4.043 3.116 1.00 0.00 17 LEU A C 3
ATOM 1273 O O . LEU A 1 17 ? 5.120 -4.695 4.149 1.00 0.00 17 LEU A O 3
ATOM 1289 N N . ILE A 1 18 ? 4.633 -2.761 3.115 1.00 0.00 18 ILE A N 3
ATOM 1290 C CA . ILE A 1 18 ? 4.451 -2.010 4.345 1.00 0.00 18 ILE A CA 3
ATOM 1291 C C . ILE A 1 18 ? 3.387 -0.937 4.144 1.00 0.00 18 ILE A C 3
ATOM 1292 O O . ILE A 1 18 ? 3.324 -0.310 3.081 1.00 0.00 18 ILE A O 3
ATOM 1308 N N . LYS A 1 19 ? 2.537 -0.753 5.148 1.00 0.00 19 LYS A N 3
ATOM 1309 C CA . LYS A 1 19 ? 1.456 0.220 5.074 1.00 0.00 19 LYS A CA 3
ATOM 1310 C C . LYS A 1 19 ? 1.990 1.639 4.904 1.00 0.00 19 LYS A C 3
ATOM 1311 O O . LYS A 1 19 ? 2.046 2.423 5.855 1.00 0.00 19 LYS A O 3
ATOM 1330 N N . VAL A 1 20 ? 2.364 1.967 3.683 1.00 0.00 20 VAL A N 3
ATOM 1331 C CA . VAL A 1 20 ? 2.867 3.289 3.359 1.00 0.00 20 VAL A CA 3
ATOM 1332 C C . VAL A 1 20 ? 1.706 4.279 3.260 1.00 0.00 20 VAL A C 3
ATOM 1333 O O . VAL A 1 20 ? 1.647 5.101 2.342 1.00 0.00 20 VAL A O 3
ATOM 1346 N N . GLY A 1 21 ? 0.776 4.180 4.203 1.00 0.00 21 GLY A N 3
ATOM 1347 C CA . GLY A 1 21 ? -0.384 5.050 4.211 1.00 0.00 21 GLY A CA 3
ATOM 1348 C C . GLY A 1 21 ? -1.645 4.315 3.805 1.00 0.00 21 GLY A C 3
ATOM 1349 O O . GLY A 1 21 ? -1.825 3.145 4.164 1.00 0.00 21 GLY A O 3
ATOM 1353 N N . SER A 1 22 ? -2.514 4.984 3.057 1.00 0.00 22 SER A N 3
ATOM 1354 C CA . SER A 1 22 ? -3.763 4.382 2.603 1.00 0.00 22 SER A CA 3
ATOM 1355 C C . SER A 1 22 ? -4.352 5.154 1.426 1.00 0.00 22 SER A C 3
ATOM 1356 O O . SER A 1 22 ? -4.308 6.386 1.387 1.00 0.00 22 SER A O 3
ATOM 1364 N N . CYS A 1 23 ? -4.904 4.412 0.479 1.00 0.00 23 CYS A N 3
ATOM 1365 C CA . CYS A 1 23 ? -5.525 4.983 -0.706 1.00 0.00 23 CYS A CA 3
ATOM 1366 C C . CYS A 1 23 ? -6.970 5.352 -0.379 1.00 0.00 23 CYS A C 3
ATOM 1367 O O . CYS A 1 23 ? -7.261 5.774 0.739 1.00 0.00 23 CYS A O 3
ATOM 1374 N N . PHE A 1 24 ? -7.879 5.165 -1.329 1.00 0.00 24 PHE A N 3
ATOM 1375 C CA . PHE A 1 24 ? -9.284 5.455 -1.091 1.00 0.00 24 PHE A CA 3
ATOM 1376 C C . PHE A 1 24 ? -9.818 4.480 -0.049 1.00 0.00 24 PHE A C 3
ATOM 1377 O O . PHE A 1 24 ? -9.579 3.273 -0.138 1.00 0.00 24 PHE A O 3
ATOM 1394 N N . GLY A 1 25 ? -10.504 5.001 0.952 1.00 0.00 25 GLY A N 3
ATOM 1395 C CA . GLY A 1 25 ? -11.020 4.161 2.012 1.00 0.00 25 GLY A CA 3
ATOM 1396 C C . GLY A 1 25 ? -9.902 3.661 2.906 1.00 0.00 25 GLY A C 3
ATOM 1397 O O . GLY A 1 25 ? -8.830 4.265 2.954 1.00 0.00 25 GLY A O 3
ATOM 1401 N N . PHE A 1 26 ? -10.135 2.562 3.608 1.00 0.00 26 PHE A N 3
ATOM 1402 C CA . PHE A 1 26 ? -9.126 2.004 4.497 1.00 0.00 26 PHE A CA 3
ATOM 1403 C C . PHE A 1 26 ? -8.101 1.175 3.726 1.00 0.00 26 PHE A C 3
ATOM 1404 O O . PHE A 1 26 ? -7.345 0.402 4.319 1.00 0.00 26 PHE A O 3
ATOM 1421 N N . ARG A 1 27 ? -8.070 1.340 2.410 1.00 0.00 27 ARG A N 3
ATOM 1422 C CA . ARG A 1 27 ? -7.132 0.600 1.573 1.00 0.00 27 ARG A CA 3
ATOM 1423 C C . ARG A 1 27 ? -5.693 0.986 1.889 1.00 0.00 27 ARG A C 3
ATOM 1424 O O . ARG A 1 27 ? -5.099 1.821 1.210 1.00 0.00 27 ARG A O 3
ATOM 1445 N N . SER A 1 28 ? -5.141 0.369 2.918 1.00 0.00 28 SER A N 3
ATOM 1446 C CA . SER A 1 28 ? -3.774 0.634 3.330 1.00 0.00 28 SER A CA 3
ATOM 1447 C C . SER A 1 28 ? -2.824 0.571 2.136 1.00 0.00 28 SER A C 3
ATOM 1448 O O . SER A 1 28 ? -2.767 -0.430 1.427 1.00 0.00 28 SER A O 3
ATOM 1456 N N . CYS A 1 29 ? -2.071 1.634 1.921 1.00 0.00 29 CYS A N 3
ATOM 1457 C CA . CYS A 1 29 ? -1.126 1.678 0.820 1.00 0.00 29 CYS A CA 3
ATOM 1458 C C . CYS A 1 29 ? 0.052 0.771 1.129 1.00 0.00 29 CYS A C 3
ATOM 1459 O O . CYS A 1 29 ? 0.688 0.922 2.168 1.00 0.00 29 CYS A O 3
ATOM 1466 N N . CYS A 1 30 ? 0.348 -0.168 0.244 1.00 0.00 30 CYS A N 3
ATOM 1467 C CA . CYS A 1 30 ? 1.462 -1.074 0.469 1.00 0.00 30 CYS A CA 3
ATOM 1468 C C . CYS A 1 30 ? 2.552 -0.853 -0.563 1.00 0.00 30 CYS A C 3
ATOM 1469 O O . CYS A 1 30 ? 2.362 -1.114 -1.750 1.00 0.00 30 CYS A O 3
ATOM 1476 N N . LYS A 1 31 ? 3.695 -0.378 -0.090 1.00 0.00 31 LYS A N 3
ATOM 1477 C CA . LYS A 1 31 ? 4.853 -0.124 -0.937 1.00 0.00 31 LYS A CA 3
ATOM 1478 C C . LYS A 1 31 ? 6.040 -0.862 -0.346 1.00 0.00 31 LYS A C 3
ATOM 1479 O O . LYS A 1 31 ? 6.121 -1.010 0.874 1.00 0.00 31 LYS A O 3
ATOM 1498 N N . TRP A 1 32 ? 6.944 -1.339 -1.192 1.00 0.00 32 TRP A N 3
ATOM 1499 C CA . TRP A 1 32 ? 8.105 -2.074 -0.709 1.00 0.00 32 TRP A CA 3
ATOM 1500 C C . TRP A 1 32 ? 8.667 -1.417 0.543 1.00 0.00 32 TRP A C 3
ATOM 1501 O O . TRP A 1 32 ? 8.823 -0.192 0.590 1.00 0.00 32 TRP A O 3
ATOM 1522 N N . PRO A 1 33 ? 8.978 -2.211 1.579 1.00 0.00 33 PRO A N 3
ATOM 1523 C CA . PRO A 1 33 ? 9.519 -1.687 2.833 1.00 0.00 33 PRO A CA 3
ATOM 1524 C C . PRO A 1 33 ? 10.882 -1.025 2.647 1.00 0.00 33 PRO A C 3
ATOM 1525 O O . PRO A 1 33 ? 11.619 -0.827 3.612 1.00 0.00 33 PRO A O 3
ATOM 1536 N N . TRP A 1 34 ? 11.194 -0.644 1.412 1.00 0.00 34 TRP A N 3
ATOM 1537 C CA . TRP A 1 34 ? 12.441 0.042 1.109 1.00 0.00 34 TRP A CA 3
ATOM 1538 C C . TRP A 1 34 ? 12.308 1.497 1.535 1.00 0.00 34 TRP A C 3
ATOM 1539 O O . TRP A 1 34 ? 12.740 2.420 0.841 1.00 0.00 34 TRP A O 3
ATOM 1560 N N . ASN A 1 35 ? 11.685 1.680 2.684 1.00 0.00 35 ASN A N 3
ATOM 1561 C CA . ASN A 1 35 ? 11.446 2.985 3.252 1.00 0.00 35 ASN A CA 3
ATOM 1562 C C . ASN A 1 35 ? 10.901 2.801 4.658 1.00 0.00 35 ASN A C 3
ATOM 1563 O O . ASN A 1 35 ? 9.812 2.253 4.844 1.00 0.00 35 ASN A O 3
ATOM 1574 N N . ALA A 1 36 ? 11.676 3.223 5.641 1.00 0.00 36 ALA A N 3
ATOM 1575 C CA . ALA A 1 36 ? 11.292 3.077 7.036 1.00 0.00 36 ALA A CA 3
ATOM 1576 C C . ALA A 1 36 ? 11.113 1.598 7.380 1.00 0.00 36 ALA A C 3
ATOM 1577 O O . ALA A 1 36 ? 10.075 1.231 7.974 1.00 0.00 36 ALA A O 3
ATOM 1585 N N . LEU A 1 1 ? 3.470 2.692 -7.549 1.00 0.00 1 LEU A N 4
ATOM 1586 C CA . LEU A 1 1 ? 2.197 2.363 -6.870 1.00 0.00 1 LEU A CA 4
ATOM 1587 C C . LEU A 1 1 ? 1.191 3.496 -7.031 1.00 0.00 1 LEU A C 4
ATOM 1588 O O . LEU A 1 1 ? 1.566 4.669 -7.102 1.00 0.00 1 LEU A O 4
ATOM 1606 N N . PHE A 1 2 ? -0.083 3.138 -7.095 1.00 0.00 2 PHE A N 4
ATOM 1607 C CA . PHE A 1 2 ? -1.152 4.113 -7.253 1.00 0.00 2 PHE A CA 4
ATOM 1608 C C . PHE A 1 2 ? -1.341 4.953 -5.990 1.00 0.00 2 PHE A C 4
ATOM 1609 O O . PHE A 1 2 ? -0.614 5.920 -5.758 1.00 0.00 2 PHE A O 4
ATOM 1626 N N . CYS A 1 3 ? -2.337 4.588 -5.197 1.00 0.00 3 CYS A N 4
ATOM 1627 C CA . CYS A 1 3 ? -2.670 5.306 -3.968 1.00 0.00 3 CYS A CA 4
ATOM 1628 C C . CYS A 1 3 ? -1.431 5.798 -3.224 1.00 0.00 3 CYS A C 4
ATOM 1629 O O . CYS A 1 3 ? -0.683 5.013 -2.647 1.00 0.00 3 CYS A O 4
ATOM 1636 N N . LYS A 1 4 ? -1.245 7.113 -3.236 1.00 0.00 4 LYS A N 4
ATOM 1637 C CA . LYS A 1 4 ? -0.129 7.764 -2.561 1.00 0.00 4 LYS A CA 4
ATOM 1638 C C . LYS A 1 4 ? 1.127 6.899 -2.611 1.00 0.00 4 LYS A C 4
ATOM 1639 O O . LYS A 1 4 ? 1.865 6.784 -1.628 1.00 0.00 4 LYS A O 4
ATOM 1658 N N . GLY A 1 5 ? 1.371 6.303 -3.763 1.00 0.00 5 GLY A N 4
ATOM 1659 C CA . GLY A 1 5 ? 2.536 5.462 -3.929 1.00 0.00 5 GLY A CA 4
ATOM 1660 C C . GLY A 1 5 ? 2.411 4.155 -3.177 1.00 0.00 5 GLY A C 4
ATOM 1661 O O . GLY A 1 5 ? 3.369 3.691 -2.557 1.00 0.00 5 GLY A O 4
ATOM 1665 N N . GLY A 1 6 ? 1.227 3.567 -3.241 1.00 0.00 6 GLY A N 4
ATOM 1666 C CA . GLY A 1 6 ? 0.963 2.306 -2.578 1.00 0.00 6 GLY A CA 4
ATOM 1667 C C . GLY A 1 6 ? -0.331 1.693 -3.062 1.00 0.00 6 GLY A C 4
ATOM 1668 O O . GLY A 1 6 ? -1.334 2.385 -3.180 1.00 0.00 6 GLY A O 4
ATOM 1672 N N . SER A 1 7 ? -0.316 0.402 -3.351 1.00 0.00 7 SER A N 4
ATOM 1673 C CA . SER A 1 7 ? -1.513 -0.274 -3.822 1.00 0.00 7 SER A CA 4
ATOM 1674 C C . SER A 1 7 ? -2.469 -0.526 -2.662 1.00 0.00 7 SER A C 4
ATOM 1675 O O . SER A 1 7 ? -2.090 -1.135 -1.662 1.00 0.00 7 SER A O 4
ATOM 1683 N N . CYS A 1 8 ? -3.700 -0.049 -2.789 1.00 0.00 8 CYS A N 4
ATOM 1684 C CA . CYS A 1 8 ? -4.696 -0.224 -1.740 1.00 0.00 8 CYS A CA 4
ATOM 1685 C C . CYS A 1 8 ? -4.848 -1.701 -1.388 1.00 0.00 8 CYS A C 4
ATOM 1686 O O . CYS A 1 8 ? -4.977 -2.554 -2.264 1.00 0.00 8 CYS A O 4
ATOM 1693 N N . HIS A 1 9 ? -4.775 -1.988 -0.093 1.00 0.00 9 HIS A N 4
ATOM 1694 C CA . HIS A 1 9 ? -4.849 -3.354 0.415 1.00 0.00 9 HIS A CA 4
ATOM 1695 C C . HIS A 1 9 ? -6.070 -4.110 -0.091 1.00 0.00 9 HIS A C 4
ATOM 1696 O O . HIS A 1 9 ? -7.094 -4.185 0.585 1.00 0.00 9 HIS A O 4
ATOM 1711 N N . PHE A 1 10 ? -5.938 -4.703 -1.262 1.00 0.00 10 PHE A N 4
ATOM 1712 C CA . PHE A 1 10 ? -7.007 -5.501 -1.839 1.00 0.00 10 PHE A CA 4
ATOM 1713 C C . PHE A 1 10 ? -7.018 -6.873 -1.174 1.00 0.00 10 PHE A C 4
ATOM 1714 O O . PHE A 1 10 ? -6.917 -7.901 -1.847 1.00 0.00 10 PHE A O 4
ATOM 1731 N N . GLY A 1 11 ? -7.099 -6.883 0.153 1.00 0.00 11 GLY A N 4
ATOM 1732 C CA . GLY A 1 11 ? -7.086 -8.137 0.880 1.00 0.00 11 GLY A CA 4
ATOM 1733 C C . GLY A 1 11 ? -5.711 -8.769 0.863 1.00 0.00 11 GLY A C 4
ATOM 1734 O O . GLY A 1 11 ? -5.566 -9.977 0.666 1.00 0.00 11 GLY A O 4
ATOM 1738 N N . GLY A 1 12 ? -4.699 -7.940 1.065 1.00 0.00 12 GLY A N 4
ATOM 1739 C CA . GLY A 1 12 ? -3.329 -8.405 1.071 1.00 0.00 12 GLY A CA 4
ATOM 1740 C C . GLY A 1 12 ? -2.410 -7.435 0.363 1.00 0.00 12 GLY A C 4
ATOM 1741 O O . GLY A 1 12 ? -2.603 -6.221 0.438 1.00 0.00 12 GLY A O 4
ATOM 1745 N N . CYS A 1 13 ? -1.422 -7.971 -0.334 1.00 0.00 13 CYS A N 4
ATOM 1746 C CA . CYS A 1 13 ? -0.464 -7.163 -1.075 1.00 0.00 13 CYS A CA 4
ATOM 1747 C C . CYS A 1 13 ? 0.472 -8.098 -1.844 1.00 0.00 13 CYS A C 4
ATOM 1748 O O . CYS A 1 13 ? 0.632 -9.263 -1.471 1.00 0.00 13 CYS A O 4
ATO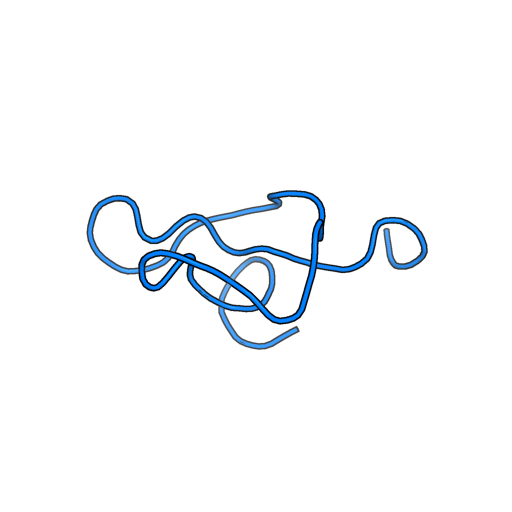M 1755 N N . PRO A 1 14 ? 1.099 -7.612 -2.921 1.00 0.00 14 PRO A N 4
ATOM 1756 C CA . PRO A 1 14 ? 2.012 -8.413 -3.741 1.00 0.00 14 PRO A CA 4
ATOM 1757 C C . PRO A 1 14 ? 2.986 -9.225 -2.897 1.00 0.00 14 PRO A C 4
ATOM 1758 O O . PRO A 1 14 ? 3.348 -10.346 -3.255 1.00 0.00 14 PRO A O 4
ATOM 1769 N N . SER A 1 15 ? 3.404 -8.654 -1.778 1.00 0.00 15 SER A N 4
ATOM 1770 C CA . SER A 1 15 ? 4.335 -9.321 -0.879 1.00 0.00 15 SER A CA 4
ATOM 1771 C C . SER A 1 15 ? 4.370 -8.613 0.474 1.00 0.00 15 SER A C 4
ATOM 1772 O O . SER A 1 15 ? 5.431 -8.208 0.957 1.00 0.00 15 SER A O 4
ATOM 1780 N N . HIS A 1 16 ? 3.195 -8.466 1.082 1.00 0.00 16 HIS A N 4
ATOM 1781 C CA . HIS A 1 16 ? 3.079 -7.810 2.381 1.00 0.00 16 HIS A CA 4
ATOM 1782 C C . HIS A 1 16 ? 3.848 -6.498 2.379 1.00 0.00 16 HIS A C 4
ATOM 1783 O O . HIS A 1 16 ? 4.617 -6.206 3.295 1.00 0.00 16 HIS A O 4
ATOM 1798 N N . LEU A 1 17 ? 3.643 -5.720 1.333 1.00 0.00 17 LEU A N 4
ATOM 1799 C CA . LEU A 1 17 ? 4.317 -4.441 1.180 1.00 0.00 17 LEU A CA 4
ATOM 1800 C C . LEU A 1 17 ? 3.945 -3.494 2.319 1.00 0.00 17 LEU A C 4
ATOM 1801 O O . LEU A 1 17 ? 2.821 -3.528 2.823 1.00 0.00 17 LEU A O 4
ATOM 1817 N N . ILE A 1 18 ? 4.889 -2.656 2.720 1.00 0.00 18 ILE A N 4
ATOM 1818 C CA . ILE A 1 18 ? 4.655 -1.701 3.794 1.00 0.00 18 ILE A CA 4
ATOM 1819 C C . ILE A 1 18 ? 3.480 -0.795 3.457 1.00 0.00 18 ILE A C 4
ATOM 1820 O O . ILE A 1 18 ? 3.381 -0.284 2.341 1.00 0.00 18 ILE A O 4
ATOM 1836 N N . LYS A 1 19 ? 2.596 -0.592 4.420 1.00 0.00 19 LYS A N 4
ATOM 1837 C CA . LYS A 1 19 ? 1.438 0.261 4.217 1.00 0.00 19 LYS A CA 4
ATOM 1838 C C . LYS A 1 19 ? 1.878 1.714 4.037 1.00 0.00 19 LYS A C 4
ATOM 1839 O O . LYS A 1 19 ? 2.553 2.278 4.900 1.00 0.00 19 LYS A O 4
ATOM 1858 N N . VAL A 1 20 ? 1.495 2.310 2.915 1.00 0.00 20 VAL A N 4
ATOM 1859 C CA . VAL A 1 20 ? 1.850 3.691 2.613 1.00 0.00 20 VAL A CA 4
ATOM 1860 C C . VAL A 1 20 ? 0.629 4.490 2.157 1.00 0.00 20 VAL A C 4
ATOM 1861 O O . VAL A 1 20 ? 0.734 5.376 1.309 1.00 0.00 20 VAL A O 4
ATOM 1874 N N . GLY A 1 21 ? -0.525 4.182 2.731 1.00 0.00 21 GLY A N 4
ATOM 1875 C CA . GLY A 1 21 ? -1.750 4.886 2.382 1.00 0.00 21 GLY A CA 4
ATOM 1876 C C . GLY A 1 21 ? -2.976 4.066 2.720 1.00 0.00 21 GLY A C 4
ATOM 1877 O O . GLY A 1 21 ? -2.891 3.135 3.522 1.00 0.00 21 GLY A O 4
ATOM 1881 N N . SER A 1 22 ? -4.115 4.375 2.103 1.00 0.00 22 SER A N 4
ATOM 1882 C CA . SER A 1 22 ? -5.329 3.617 2.366 1.00 0.00 22 SER A CA 4
ATOM 1883 C C . SER A 1 22 ? -6.528 4.080 1.542 1.00 0.00 22 SER A C 4
ATOM 1884 O O . SER A 1 22 ? -6.824 5.274 1.446 1.00 0.00 22 SER A O 4
ATOM 1892 N N . CYS A 1 23 ? -7.236 3.098 1.006 1.00 0.00 23 CYS A N 4
ATOM 1893 C CA . CYS A 1 23 ? -8.457 3.312 0.240 1.00 0.00 23 CYS A CA 4
ATOM 1894 C C . CYS A 1 23 ? -9.637 3.041 1.167 1.00 0.00 23 CYS A C 4
ATOM 1895 O O . CYS A 1 23 ? -9.494 2.290 2.138 1.00 0.00 23 CYS A O 4
ATOM 1902 N N . PHE A 1 24 ? -10.789 3.629 0.884 1.00 0.00 24 PHE A N 4
ATOM 1903 C CA . PHE A 1 24 ? -11.960 3.406 1.717 1.00 0.00 24 PHE A CA 4
ATOM 1904 C C . PHE A 1 24 ? -12.143 1.910 1.956 1.00 0.00 24 PHE A C 4
ATOM 1905 O O . PHE A 1 24 ? -11.849 1.095 1.078 1.00 0.00 24 PHE A O 4
ATOM 1922 N N . GLY A 1 25 ? -12.609 1.552 3.143 1.00 0.00 25 GLY A N 4
ATOM 1923 C CA . GLY A 1 25 ? -12.803 0.155 3.473 1.00 0.00 25 GLY A CA 4
ATOM 1924 C C . GLY A 1 25 ? -11.528 -0.486 3.981 1.00 0.00 25 GLY A C 4
ATOM 1925 O O . GLY A 1 25 ? -11.195 -1.616 3.621 1.00 0.00 25 GLY A O 4
ATOM 1929 N N . PHE A 1 26 ? -10.814 0.247 4.824 1.00 0.00 26 PHE A N 4
ATOM 1930 C CA . PHE A 1 26 ? -9.563 -0.227 5.405 1.00 0.00 26 PHE A CA 4
ATOM 1931 C C . PHE A 1 26 ? -8.655 -0.818 4.333 1.00 0.00 26 PHE A C 4
ATOM 1932 O O . PHE A 1 26 ? -7.863 -1.726 4.599 1.00 0.00 26 PHE A O 4
ATOM 1949 N N . ARG A 1 27 ? -8.758 -0.294 3.126 1.00 0.00 27 ARG A N 4
ATOM 1950 C CA . ARG A 1 27 ? -7.936 -0.756 2.020 1.00 0.00 27 ARG A CA 4
ATOM 1951 C C . ARG A 1 27 ? -6.555 -0.122 2.120 1.00 0.00 27 ARG A C 4
ATOM 1952 O O . ARG A 1 27 ? -6.114 0.596 1.222 1.00 0.00 27 ARG A O 4
ATOM 1973 N N . SER A 1 28 ? -5.893 -0.379 3.237 1.00 0.00 28 SER A N 4
ATOM 1974 C CA . SER A 1 28 ? -4.573 0.171 3.505 1.00 0.00 28 SER A CA 4
ATOM 1975 C C . SER A 1 28 ? -3.650 0.000 2.304 1.00 0.00 28 SER A C 4
ATOM 1976 O O . SER A 1 28 ? -3.336 -1.116 1.899 1.00 0.00 28 SER A O 4
ATOM 1984 N N . CYS A 1 29 ? -3.211 1.112 1.745 1.00 0.00 29 CYS A N 4
ATOM 1985 C CA . CYS A 1 29 ? -2.321 1.089 0.601 1.00 0.00 29 CYS A CA 4
ATOM 1986 C C . CYS A 1 29 ? -0.960 0.587 1.039 1.00 0.00 29 CYS A C 4
ATOM 1987 O O . CYS A 1 29 ? -0.506 0.911 2.133 1.00 0.00 29 CYS A O 4
ATOM 1994 N N . CYS A 1 30 ? -0.340 -0.237 0.212 1.00 0.00 30 CYS A N 4
ATOM 1995 C CA . CYS A 1 30 ? 0.950 -0.824 0.535 1.00 0.00 30 CYS A CA 4
ATOM 1996 C C . CYS A 1 30 ? 1.911 -0.722 -0.646 1.00 0.00 30 CYS A C 4
ATOM 1997 O O . CYS A 1 30 ? 1.496 -0.791 -1.805 1.00 0.00 30 CYS A O 4
ATOM 2004 N N . LYS A 1 31 ? 3.193 -0.543 -0.343 1.00 0.00 31 LYS A N 4
ATOM 2005 C CA . LYS A 1 31 ? 4.226 -0.416 -1.360 1.00 0.00 31 LYS A CA 4
ATOM 2006 C C . LYS A 1 31 ? 5.506 -1.093 -0.899 1.00 0.00 31 LYS A C 4
ATOM 2007 O O . LYS A 1 31 ? 5.836 -1.083 0.287 1.00 0.00 31 LYS A O 4
ATOM 2026 N N . TRP A 1 32 ? 6.200 -1.701 -1.844 1.00 0.00 32 TRP A N 4
ATOM 2027 C CA . TRP A 1 32 ? 7.437 -2.416 -1.556 1.00 0.00 32 TRP A CA 4
ATOM 2028 C C . TRP A 1 32 ? 8.383 -1.550 -0.729 1.00 0.00 32 TRP A C 4
ATOM 2029 O O . TRP A 1 32 ? 8.557 -0.366 -1.015 1.00 0.00 32 TRP A O 4
ATOM 2050 N N . PRO A 1 33 ? 9.011 -2.124 0.307 1.00 0.00 33 PRO A N 4
ATOM 2051 C CA . PRO A 1 33 ? 9.937 -1.381 1.161 1.00 0.00 33 PRO A CA 4
ATOM 2052 C C . PRO A 1 33 ? 11.030 -0.702 0.342 1.00 0.00 33 PRO A C 4
ATOM 2053 O O . PRO A 1 33 ? 11.271 0.502 0.476 1.00 0.00 33 PRO A O 4
ATOM 2064 N N . TRP A 1 34 ? 11.679 -1.477 -0.516 1.00 0.00 34 TRP A N 4
ATOM 2065 C CA . TRP A 1 34 ? 12.740 -0.957 -1.360 1.00 0.00 34 TRP A CA 4
ATOM 2066 C C . TRP A 1 34 ? 12.165 -0.281 -2.597 1.00 0.00 34 TRP A C 4
ATOM 2067 O O . TRP A 1 34 ? 12.486 0.870 -2.891 1.00 0.00 34 TRP A O 4
ATOM 2088 N N . ASN A 1 35 ? 11.323 -1.003 -3.327 1.00 0.00 35 ASN A N 4
ATOM 2089 C CA . ASN A 1 35 ? 10.719 -0.469 -4.541 1.00 0.00 35 ASN A CA 4
ATOM 2090 C C . ASN A 1 35 ? 11.820 0.053 -5.459 1.00 0.00 35 ASN A C 4
ATOM 2091 O O . ASN A 1 35 ? 11.741 1.155 -5.999 1.00 0.00 35 ASN A O 4
ATOM 2102 N N . ALA A 1 36 ? 12.864 -0.746 -5.607 1.00 0.00 36 ALA A N 4
ATOM 2103 C CA . ALA A 1 36 ? 14.001 -0.382 -6.435 1.00 0.00 36 ALA A CA 4
ATOM 2104 C C . ALA A 1 36 ? 15.032 -1.498 -6.425 1.00 0.00 36 ALA A C 4
ATOM 2105 O O . ALA A 1 36 ? 15.923 -1.499 -7.295 1.00 0.00 36 ALA A O 4
ATOM 2113 N N . LEU A 1 1 ? 3.013 -1.188 -6.770 1.00 0.00 1 LEU A N 5
ATOM 2114 C CA . LEU A 1 1 ? 2.362 0.122 -6.542 1.00 0.00 1 LEU A CA 5
ATOM 2115 C C . LEU A 1 1 ? 1.310 0.372 -7.616 1.00 0.00 1 LEU A C 5
ATOM 2116 O O . LEU A 1 1 ? 1.312 -0.287 -8.657 1.00 0.00 1 LEU A O 5
ATOM 2134 N N . PHE A 1 2 ? 0.404 1.305 -7.358 1.00 0.00 2 PHE A N 5
ATOM 2135 C CA . PHE A 1 2 ? -0.662 1.622 -8.297 1.00 0.00 2 PHE A CA 5
ATOM 2136 C C . PHE A 1 2 ? -1.489 2.799 -7.801 1.00 0.00 2 PHE A C 5
ATOM 2137 O O . PHE A 1 2 ? -1.696 3.782 -8.516 1.00 0.00 2 PHE A O 5
ATOM 2154 N N . CYS A 1 3 ? -1.954 2.685 -6.575 1.00 0.00 3 CYS A N 5
ATOM 2155 C CA . CYS A 1 3 ? -2.765 3.723 -5.950 1.00 0.00 3 CYS A CA 5
ATOM 2156 C C . CYS A 1 3 ? -1.881 4.843 -5.399 1.00 0.00 3 CYS A C 5
ATOM 2157 O O . CYS A 1 3 ? -0.963 5.308 -6.079 1.00 0.00 3 CYS A O 5
ATOM 2164 N N . LYS A 1 4 ? -2.156 5.277 -4.173 1.00 0.00 4 LYS A N 5
ATOM 2165 C CA . LYS A 1 4 ? -1.391 6.338 -3.539 1.00 0.00 4 LYS A CA 5
ATOM 2166 C C . LYS A 1 4 ? 0.019 5.865 -3.196 1.00 0.00 4 LYS A C 5
ATOM 2167 O O . LYS A 1 4 ? 0.340 5.621 -2.031 1.00 0.00 4 LYS A O 5
ATOM 2186 N N . GLY A 1 5 ? 0.849 5.734 -4.218 1.00 0.00 5 GLY A N 5
ATOM 2187 C CA . GLY A 1 5 ? 2.213 5.290 -4.017 1.00 0.00 5 GLY A CA 5
ATOM 2188 C C . GLY A 1 5 ? 2.270 3.899 -3.430 1.00 0.00 5 GLY A C 5
ATOM 2189 O O . GLY A 1 5 ? 3.144 3.586 -2.628 1.00 0.00 5 GLY A O 5
ATOM 2193 N N . GLY A 1 6 ? 1.331 3.063 -3.840 1.00 0.00 6 GLY A N 5
ATOM 2194 C CA . GLY A 1 6 ? 1.273 1.700 -3.357 1.00 0.00 6 GLY A CA 5
ATOM 2195 C C . GLY A 1 6 ? 0.094 0.962 -3.939 1.00 0.00 6 GLY A C 5
ATOM 2196 O O . GLY A 1 6 ? -0.378 1.308 -5.019 1.00 0.00 6 GLY A O 5
ATOM 2200 N N . SER A 1 7 ? -0.395 -0.033 -3.229 1.00 0.00 7 SER A N 5
ATOM 2201 C CA . SER A 1 7 ? -1.539 -0.802 -3.687 1.00 0.00 7 SER A CA 5
ATOM 2202 C C . SER A 1 7 ? -2.499 -1.006 -2.530 1.00 0.00 7 SER A C 5
ATOM 2203 O O . SER A 1 7 ? -2.128 -1.556 -1.495 1.00 0.00 7 SER A O 5
ATOM 2211 N N . CYS A 1 8 ? -3.718 -0.534 -2.703 1.00 0.00 8 CYS A N 5
ATOM 2212 C CA . CYS A 1 8 ? -4.735 -0.631 -1.674 1.00 0.00 8 CYS A CA 5
ATOM 2213 C C . CYS A 1 8 ? -4.910 -2.072 -1.210 1.00 0.00 8 CYS A C 5
ATOM 2214 O O . CYS A 1 8 ? -4.983 -2.992 -2.021 1.00 0.00 8 CYS A O 5
ATOM 2221 N N . HIS A 1 9 ? -4.954 -2.247 0.103 1.00 0.00 9 HIS A N 5
ATOM 2222 C CA . HIS A 1 9 ? -5.100 -3.556 0.730 1.00 0.00 9 HIS A CA 5
ATOM 2223 C C . HIS A 1 9 ? -6.505 -4.129 0.523 1.00 0.00 9 HIS A C 5
ATOM 2224 O O . HIS A 1 9 ? -7.188 -4.490 1.480 1.00 0.00 9 HIS A O 5
ATOM 2239 N N . PHE A 1 10 ? -6.927 -4.233 -0.725 1.00 0.00 10 PHE A N 5
ATOM 2240 C CA . PHE A 1 10 ? -8.236 -4.788 -1.045 1.00 0.00 10 PHE A CA 5
ATOM 2241 C C . PHE A 1 10 ? -8.183 -6.311 -1.013 1.00 0.00 10 PHE A C 5
ATOM 2242 O O . PHE A 1 10 ? -8.764 -6.990 -1.861 1.00 0.00 10 PHE A O 5
ATOM 2259 N N . GLY A 1 11 ? -7.477 -6.834 -0.023 1.00 0.00 11 GLY A N 5
ATOM 2260 C CA . GLY A 1 11 ? -7.341 -8.268 0.128 1.00 0.00 11 GLY A CA 5
ATOM 2261 C C . GLY A 1 11 ? -6.007 -8.635 0.739 1.00 0.00 11 GLY A C 5
ATOM 2262 O O . GLY A 1 11 ? -5.932 -9.443 1.666 1.00 0.00 11 GLY A O 5
ATOM 2266 N N . GLY A 1 12 ? -4.952 -8.028 0.218 1.00 0.00 12 GLY A N 5
ATOM 2267 C CA . GLY A 1 12 ? -3.616 -8.285 0.714 1.00 0.00 12 GLY A CA 5
ATOM 2268 C C . GLY A 1 12 ? -2.583 -7.412 0.034 1.00 0.00 12 GLY A C 5
ATOM 2269 O O . GLY A 1 12 ? -2.818 -6.223 -0.182 1.00 0.00 12 GLY A O 5
ATOM 2273 N N . CYS A 1 13 ? -1.447 -8.002 -0.305 1.00 0.00 13 CYS A N 5
ATOM 2274 C CA . CYS A 1 13 ? -0.363 -7.291 -0.966 1.00 0.00 13 CYS A CA 5
ATOM 2275 C C . CYS A 1 13 ? 0.857 -8.204 -1.100 1.00 0.00 13 CYS A C 5
ATOM 2276 O O . CYS A 1 13 ? 1.192 -8.936 -0.172 1.00 0.00 13 CYS A O 5
ATOM 2283 N N . PRO A 1 14 ? 1.521 -8.192 -2.267 1.00 0.00 14 PRO A N 5
ATOM 2284 C CA . PRO A 1 14 ? 2.694 -9.039 -2.522 1.00 0.00 14 PRO A CA 5
ATOM 2285 C C . PRO A 1 14 ? 3.744 -8.952 -1.413 1.00 0.00 14 PRO A C 5
ATOM 2286 O O . PRO A 1 14 ? 4.111 -7.865 -0.972 1.00 0.00 14 PRO A O 5
ATOM 2297 N N . SER A 1 15 ? 4.233 -10.107 -0.977 1.00 0.00 15 SER A N 5
ATOM 2298 C CA . SER A 1 15 ? 5.246 -10.162 0.066 1.00 0.00 15 SER A CA 5
ATOM 2299 C C . SER A 1 15 ? 4.784 -9.411 1.315 1.00 0.00 15 SER A C 5
ATOM 2300 O O . SER A 1 15 ? 3.674 -9.634 1.806 1.00 0.00 15 SER A O 5
ATOM 2308 N N . HIS A 1 16 ? 5.639 -8.537 1.831 1.00 0.00 16 HIS A N 5
ATOM 2309 C CA . HIS A 1 16 ? 5.328 -7.759 3.025 1.00 0.00 16 HIS A CA 5
ATOM 2310 C C . HIS A 1 16 ? 5.399 -6.267 2.725 1.00 0.00 16 HIS A C 5
ATOM 2311 O O . HIS A 1 16 ? 6.163 -5.532 3.348 1.00 0.00 16 HIS A O 5
ATOM 2326 N N . LEU A 1 17 ? 4.600 -5.822 1.768 1.00 0.00 17 LEU A N 5
ATOM 2327 C CA . LEU A 1 17 ? 4.581 -4.414 1.396 1.00 0.00 17 LEU A CA 5
ATOM 2328 C C . LEU A 1 17 ? 4.314 -3.534 2.610 1.00 0.00 17 LEU A C 5
ATOM 2329 O O . LEU A 1 17 ? 3.318 -3.718 3.311 1.00 0.00 17 LEU A O 5
ATOM 2345 N N . ILE A 1 18 ? 5.174 -2.557 2.835 1.00 0.00 18 ILE A N 5
ATOM 2346 C CA . ILE A 1 18 ? 4.990 -1.631 3.936 1.00 0.00 18 ILE A CA 5
ATOM 2347 C C . ILE A 1 18 ? 3.834 -0.696 3.606 1.00 0.00 18 ILE A C 5
ATOM 2348 O O . ILE A 1 18 ? 3.801 -0.100 2.526 1.00 0.00 18 ILE A O 5
ATOM 2364 N N . LYS A 1 19 ? 2.881 -0.585 4.517 1.00 0.00 19 LYS A N 5
ATOM 2365 C CA . LYS A 1 19 ? 1.723 0.265 4.296 1.00 0.00 19 LYS A CA 5
ATOM 2366 C C . LYS A 1 19 ? 2.142 1.710 4.051 1.00 0.00 19 LYS A C 5
ATOM 2367 O O . LYS A 1 19 ? 2.661 2.382 4.945 1.00 0.00 19 LYS A O 5
ATOM 2386 N N . VAL A 1 20 ? 1.898 2.176 2.837 1.00 0.00 20 VAL A N 5
ATOM 2387 C CA . VAL A 1 20 ? 2.218 3.539 2.448 1.00 0.00 20 VAL A CA 5
ATOM 2388 C C . VAL A 1 20 ? 1.212 4.484 3.078 1.00 0.00 20 VAL A C 5
ATOM 2389 O O . VAL A 1 20 ? 1.559 5.544 3.605 1.00 0.00 20 VAL A O 5
ATOM 2402 N N . GLY A 1 21 ? -0.043 4.074 3.017 1.00 0.00 21 GLY A N 5
ATOM 2403 C CA . GLY A 1 21 ? -1.123 4.852 3.572 1.00 0.00 21 GLY A CA 5
ATOM 2404 C C . GLY A 1 21 ? -2.450 4.160 3.373 1.00 0.00 21 GLY A C 5
ATOM 2405 O O . GLY A 1 21 ? -2.513 2.928 3.370 1.00 0.00 21 GLY A O 5
ATOM 2409 N N . SER A 1 22 ? -3.502 4.936 3.189 1.00 0.00 22 SER A N 5
ATOM 2410 C CA . SER A 1 22 ? -4.827 4.381 2.978 1.00 0.00 22 SER A CA 5
ATOM 2411 C C . SER A 1 22 ? -5.120 4.275 1.482 1.00 0.00 22 SER A C 5
ATOM 2412 O O . SER A 1 22 ? -4.211 4.029 0.688 1.00 0.00 22 SER A O 5
ATOM 2420 N N . CYS A 1 23 ? -6.379 4.464 1.107 1.00 0.00 23 CYS A N 5
ATOM 2421 C CA . CYS A 1 23 ? -6.784 4.389 -0.291 1.00 0.00 23 CYS A CA 5
ATOM 2422 C C . CYS A 1 23 ? -8.268 4.698 -0.438 1.00 0.00 23 CYS A C 5
ATOM 2423 O O . CYS A 1 23 ? -8.652 5.737 -0.978 1.00 0.00 23 CYS A O 5
ATOM 2430 N N . PHE A 1 24 ? -9.090 3.788 0.057 1.00 0.00 24 PHE A N 5
ATOM 2431 C CA . PHE A 1 24 ? -10.536 3.921 0.003 1.00 0.00 24 PHE A CA 5
ATOM 2432 C C . PHE A 1 24 ? -11.167 2.716 0.686 1.00 0.00 24 PHE A C 5
ATOM 2433 O O . PHE A 1 24 ? -10.659 1.599 0.569 1.00 0.00 24 PHE A O 5
ATOM 2450 N N . GLY A 1 25 ? -12.249 2.936 1.414 1.00 0.00 25 GLY A N 5
ATOM 2451 C CA . GLY A 1 25 ? -12.894 1.844 2.113 1.00 0.00 25 GLY A CA 5
ATOM 2452 C C . GLY A 1 25 ? -11.955 1.202 3.112 1.00 0.00 25 GLY A C 5
ATOM 2453 O O . GLY A 1 25 ? -11.953 -0.016 3.295 1.00 0.00 25 GLY A O 5
ATOM 2457 N N . PHE A 1 26 ? -11.152 2.042 3.749 1.00 0.00 26 PHE A N 5
ATOM 2458 C CA . PHE A 1 26 ? -10.183 1.596 4.741 1.00 0.00 26 PHE A CA 5
ATOM 2459 C C . PHE A 1 26 ? -9.199 0.593 4.145 1.00 0.00 26 PHE A C 5
ATOM 2460 O O . PHE A 1 26 ? -8.793 -0.368 4.804 1.00 0.00 26 PHE A O 5
ATOM 2477 N N . ARG A 1 27 ? -8.801 0.841 2.906 1.00 0.00 27 ARG A N 5
ATOM 2478 C CA . ARG A 1 27 ? -7.839 -0.010 2.217 1.00 0.00 27 ARG A CA 5
ATOM 2479 C C . ARG A 1 27 ? -6.462 0.635 2.276 1.00 0.00 27 ARG A C 5
ATOM 2480 O O . ARG A 1 27 ? -6.277 1.752 1.800 1.00 0.00 27 ARG A O 5
ATOM 2501 N N . SER A 1 28 ? -5.510 -0.055 2.878 1.00 0.00 28 SER A N 5
ATOM 2502 C CA . SER A 1 28 ? -4.162 0.473 3.016 1.00 0.00 28 SER A CA 5
ATOM 2503 C C . SER A 1 28 ? -3.330 0.250 1.756 1.00 0.00 28 SER A C 5
ATOM 2504 O O . SER A 1 28 ? -3.159 -0.881 1.307 1.00 0.00 28 SER A O 5
ATOM 2512 N N . CYS A 1 29 ? -2.799 1.332 1.198 1.00 0.00 29 CYS A N 5
ATOM 2513 C CA . CYS A 1 29 ? -1.968 1.247 0.010 1.00 0.00 29 CYS A CA 5
ATOM 2514 C C . CYS A 1 29 ? -0.561 0.788 0.392 1.00 0.00 29 CYS A C 5
ATOM 2515 O O . CYS A 1 29 ? 0.215 1.556 0.954 1.00 0.00 29 CYS A O 5
ATOM 2522 N N . CYS A 1 30 ? -0.254 -0.474 0.116 1.00 0.00 30 CYS A N 5
ATOM 2523 C CA . CYS A 1 30 ? 1.046 -1.049 0.455 1.00 0.00 30 CYS A CA 5
ATOM 2524 C C . CYS A 1 30 ? 2.097 -0.791 -0.625 1.00 0.00 30 CYS A C 5
ATOM 2525 O O . CYS A 1 30 ? 1.776 -0.688 -1.811 1.00 0.00 30 CYS A O 5
ATOM 2532 N N . LYS A 1 31 ? 3.355 -0.733 -0.197 1.00 0.00 31 LYS A N 5
ATOM 2533 C CA . LYS A 1 31 ? 4.495 -0.541 -1.088 1.00 0.00 31 LYS A CA 5
ATOM 2534 C C . LYS A 1 31 ? 5.622 -1.445 -0.621 1.00 0.00 31 LYS A C 5
ATOM 2535 O O . LYS A 1 31 ? 5.719 -1.751 0.565 1.00 0.00 31 LYS A O 5
ATOM 2554 N N . TRP A 1 32 ? 6.454 -1.885 -1.540 1.00 0.00 32 TRP A N 5
ATOM 2555 C CA . TRP A 1 32 ? 7.556 -2.773 -1.186 1.00 0.00 32 TRP A CA 5
ATOM 2556 C C . TRP A 1 32 ? 8.469 -2.113 -0.161 1.00 0.00 32 TRP A C 5
ATOM 2557 O O . TRP A 1 32 ? 8.826 -0.946 -0.300 1.00 0.00 32 TRP A O 5
ATOM 2578 N N . PRO A 1 33 ? 8.862 -2.845 0.894 1.00 0.00 33 PRO A N 5
ATOM 2579 C CA . PRO A 1 33 ? 9.735 -2.301 1.934 1.00 0.00 33 PRO A CA 5
ATOM 2580 C C . PRO A 1 33 ? 11.003 -1.714 1.334 1.00 0.00 33 PRO A C 5
ATOM 2581 O O . PRO A 1 33 ? 11.430 -0.613 1.689 1.00 0.00 33 PRO A O 5
ATOM 2592 N N . TRP A 1 34 ? 11.588 -2.458 0.412 1.00 0.00 34 TRP A N 5
ATOM 2593 C CA . TRP A 1 34 ? 12.806 -2.041 -0.264 1.00 0.00 34 TRP A CA 5
ATOM 2594 C C . TRP A 1 34 ? 12.489 -1.082 -1.407 1.00 0.00 34 TRP A C 5
ATOM 2595 O O . TRP A 1 34 ? 13.081 -1.153 -2.486 1.00 0.00 34 TRP A O 5
ATOM 2616 N N . ASN A 1 35 ? 11.546 -0.190 -1.153 1.00 0.00 35 ASN A N 5
ATOM 2617 C CA . ASN A 1 35 ? 11.121 0.799 -2.143 1.00 0.00 35 ASN A CA 5
ATOM 2618 C C . ASN A 1 35 ? 12.153 1.911 -2.304 1.00 0.00 35 ASN A C 5
ATOM 2619 O O . ASN A 1 35 ? 11.813 3.096 -2.299 1.00 0.00 35 ASN A O 5
ATOM 2630 N N . ALA A 1 36 ? 13.408 1.529 -2.462 1.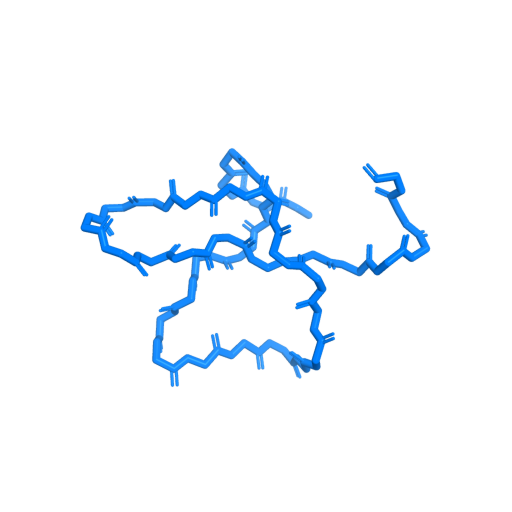00 0.00 36 ALA A N 5
ATOM 2631 C CA . ALA A 1 36 ? 14.485 2.488 -2.638 1.00 0.00 36 ALA A CA 5
ATOM 2632 C C . ALA A 1 36 ? 15.559 1.894 -3.531 1.00 0.00 36 ALA A C 5
ATOM 2633 O O . ALA A 1 36 ? 15.434 0.703 -3.888 1.00 0.00 36 ALA A O 5
ATOM 2641 N N . LEU A 1 1 ? 2.631 2.372 -7.718 1.00 0.00 1 LEU A N 6
ATOM 2642 C CA . LEU A 1 1 ? 1.654 1.794 -6.767 1.00 0.00 1 LEU A CA 6
ATOM 2643 C C . LEU A 1 1 ? 0.296 2.476 -6.922 1.00 0.00 1 LEU A C 6
ATOM 2644 O O . LEU A 1 1 ? 0.221 3.701 -6.994 1.00 0.00 1 LEU A O 6
ATOM 2662 N N . PHE A 1 2 ? -0.769 1.677 -6.976 1.00 0.00 2 PHE A N 6
ATOM 2663 C CA . PHE A 1 2 ? -2.133 2.192 -7.131 1.00 0.00 2 PHE A CA 6
ATOM 2664 C C . PHE A 1 2 ? -2.570 3.008 -5.910 1.00 0.00 2 PHE A C 6
ATOM 2665 O O . PHE A 1 2 ? -3.479 2.616 -5.177 1.00 0.00 2 PHE A O 6
ATOM 2682 N N . CYS A 1 3 ? -1.912 4.137 -5.707 1.00 0.00 3 CYS A N 6
ATOM 2683 C CA . CYS A 1 3 ? -2.195 5.042 -4.591 1.00 0.00 3 CYS A CA 6
ATOM 2684 C C . CYS A 1 3 ? -1.032 6.011 -4.403 1.00 0.00 3 CYS A C 6
ATOM 2685 O O . CYS A 1 3 ? -0.691 6.381 -3.282 1.00 0.00 3 CYS A O 6
ATOM 2692 N N . LYS A 1 4 ? -0.415 6.417 -5.507 1.00 0.00 4 LYS A N 6
ATOM 2693 C CA . LYS A 1 4 ? 0.710 7.335 -5.449 1.00 0.00 4 LYS A CA 6
ATOM 2694 C C . LYS A 1 4 ? 1.583 7.006 -4.241 1.00 0.00 4 LYS A C 6
ATOM 2695 O O . LYS A 1 4 ? 2.095 7.896 -3.559 1.00 0.00 4 LYS A O 6
ATOM 2714 N N . GLY A 1 5 ? 1.739 5.716 -3.973 1.00 0.00 5 GLY A N 6
ATOM 2715 C CA . GLY A 1 5 ? 2.537 5.298 -2.843 1.00 0.00 5 GLY A CA 6
ATOM 2716 C C . GLY A 1 5 ? 2.493 3.804 -2.589 1.00 0.00 5 GLY A C 6
ATOM 2717 O O . GLY A 1 5 ? 3.530 3.188 -2.389 1.00 0.00 5 GLY A O 6
ATOM 2721 N N . GLY A 1 6 ? 1.300 3.213 -2.580 1.00 0.00 6 GLY A N 6
ATOM 2722 C CA . GLY A 1 6 ? 1.202 1.781 -2.319 1.00 0.00 6 GLY A CA 6
ATOM 2723 C C . GLY A 1 6 ? -0.108 1.166 -2.773 1.00 0.00 6 GLY A C 6
ATOM 2724 O O . GLY A 1 6 ? -1.176 1.701 -2.506 1.00 0.00 6 GLY A O 6
ATOM 2728 N N . SER A 1 7 ? -0.025 0.024 -3.438 1.00 0.00 7 SER A N 6
ATOM 2729 C CA . SER A 1 7 ? -1.209 -0.678 -3.907 1.00 0.00 7 SER A CA 6
ATOM 2730 C C . SER A 1 7 ? -2.179 -0.883 -2.751 1.00 0.00 7 SER A C 6
ATOM 2731 O O . SER A 1 7 ? -1.902 -1.658 -1.840 1.00 0.00 7 SER A O 6
ATOM 2739 N N . CYS A 1 8 ? -3.296 -0.177 -2.784 1.00 0.00 8 CYS A N 6
ATOM 2740 C CA . CYS A 1 8 ? -4.291 -0.271 -1.727 1.00 0.00 8 CYS A CA 6
ATOM 2741 C C . CYS A 1 8 ? -4.615 -1.725 -1.381 1.00 0.00 8 CYS A C 6
ATOM 2742 O O . CYS A 1 8 ? -4.835 -2.562 -2.260 1.00 0.00 8 CYS A O 6
ATOM 2749 N N . HIS A 1 9 ? -4.598 -2.004 -0.082 1.00 0.00 9 HIS A N 6
ATOM 2750 C CA . HIS A 1 9 ? -4.846 -3.334 0.464 1.00 0.00 9 HIS A CA 6
ATOM 2751 C C . HIS A 1 9 ? -6.226 -3.868 0.088 1.00 0.00 9 HIS A C 6
ATOM 2752 O O . HIS A 1 9 ? -7.133 -3.913 0.918 1.00 0.00 9 HIS A O 6
ATOM 2767 N N . PHE A 1 10 ? -6.366 -4.295 -1.159 1.00 0.00 10 PHE A N 6
ATOM 2768 C CA . PHE A 1 10 ? -7.617 -4.865 -1.650 1.00 0.00 10 PHE A CA 6
ATOM 2769 C C . PHE A 1 10 ? -7.806 -6.270 -1.081 1.00 0.00 10 PHE A C 6
ATOM 2770 O O . PHE A 1 10 ? -8.192 -7.199 -1.793 1.00 0.00 10 PHE A O 6
ATOM 2787 N N . GLY A 1 11 ? -7.521 -6.424 0.202 1.00 0.00 11 GLY A N 6
ATOM 2788 C CA . GLY A 1 11 ? -7.653 -7.713 0.842 1.00 0.00 11 GLY A CA 6
ATOM 2789 C C . GLY A 1 11 ? -6.862 -8.795 0.131 1.00 0.00 11 GLY A C 6
ATOM 2790 O O . GLY A 1 11 ? -7.294 -9.949 0.068 1.00 0.00 11 GLY A O 6
ATOM 2794 N N . GLY A 1 12 ? -5.705 -8.427 -0.410 1.00 0.00 12 GLY A N 6
ATOM 2795 C CA . GLY A 1 12 ? -4.883 -9.394 -1.112 1.00 0.00 12 GLY A CA 6
ATOM 2796 C C . GLY A 1 12 ? -3.491 -8.876 -1.424 1.00 0.00 12 GLY A C 6
ATOM 2797 O O . GLY A 1 12 ? -2.936 -9.172 -2.482 1.00 0.00 12 GLY A O 6
ATOM 2801 N N . CYS A 1 13 ? -2.913 -8.117 -0.504 1.00 0.00 13 CYS A N 6
ATOM 2802 C CA . CYS A 1 13 ? -1.567 -7.587 -0.694 1.00 0.00 13 CYS A CA 6
ATOM 2803 C C . CYS A 1 13 ? -0.530 -8.589 -0.202 1.00 0.00 13 CYS A C 6
ATOM 2804 O O . CYS A 1 13 ? -0.651 -9.122 0.901 1.00 0.00 13 CYS A O 6
ATOM 2811 N N . PRO A 1 14 ? 0.505 -8.861 -1.009 1.00 0.00 14 PRO A N 6
ATOM 2812 C CA . PRO A 1 14 ? 1.559 -9.805 -0.640 1.00 0.00 14 PRO A CA 6
ATOM 2813 C C . PRO A 1 14 ? 2.222 -9.431 0.683 1.00 0.00 14 PRO A C 6
ATOM 2814 O O . PRO A 1 14 ? 2.470 -8.255 0.954 1.00 0.00 14 PRO A O 6
ATOM 2825 N N . SER A 1 15 ? 2.509 -10.432 1.500 1.00 0.00 15 SER A N 6
ATOM 2826 C CA . SER A 1 15 ? 3.150 -10.213 2.787 1.00 0.00 15 SER A CA 6
ATOM 2827 C C . SER A 1 15 ? 2.434 -9.114 3.577 1.00 0.00 15 SER A C 6
ATOM 2828 O O . SER A 1 15 ? 1.203 -9.061 3.612 1.00 0.00 15 SER A O 6
ATOM 2836 N N . HIS A 1 16 ? 3.211 -8.245 4.213 1.00 0.00 16 HIS A N 6
ATOM 2837 C CA . HIS A 1 16 ? 2.669 -7.155 5.014 1.00 0.00 16 HIS A CA 6
ATOM 2838 C C . HIS A 1 16 ? 3.246 -5.822 4.560 1.00 0.00 16 HIS A C 6
ATOM 2839 O O . HIS A 1 16 ? 3.674 -5.008 5.377 1.00 0.00 16 HIS A O 6
ATOM 2854 N N . LEU A 1 17 ? 3.259 -5.616 3.250 1.00 0.00 17 LEU A N 6
ATOM 2855 C CA . LEU A 1 17 ? 3.791 -4.392 2.662 1.00 0.00 17 LEU A CA 6
ATOM 2856 C C . LEU A 1 17 ? 3.476 -3.183 3.535 1.00 0.00 17 LEU A C 6
ATOM 2857 O O . LEU A 1 17 ? 2.369 -3.059 4.066 1.00 0.00 17 LEU A O 6
ATOM 2873 N N . ILE A 1 18 ? 4.453 -2.299 3.681 1.00 0.00 18 ILE A N 6
ATOM 2874 C CA . ILE A 1 18 ? 4.285 -1.105 4.493 1.00 0.00 18 ILE A CA 6
ATOM 2875 C C . ILE A 1 18 ? 3.054 -0.316 4.065 1.00 0.00 18 ILE A C 6
ATOM 2876 O O . ILE A 1 18 ? 2.861 -0.027 2.882 1.00 0.00 18 ILE A O 6
ATOM 2892 N N . LYS A 1 19 ? 2.231 0.032 5.041 1.00 0.00 19 LYS A N 6
ATOM 2893 C CA . LYS A 1 19 ? 1.020 0.795 4.799 1.00 0.00 19 LYS A CA 6
ATOM 2894 C C . LYS A 1 19 ? 1.370 2.242 4.480 1.00 0.00 19 LYS A C 6
ATOM 2895 O O . LYS A 1 19 ? 1.173 3.144 5.297 1.00 0.00 19 LYS A O 6
ATOM 2914 N N . VAL A 1 20 ? 1.900 2.456 3.291 1.00 0.00 20 VAL A N 6
ATOM 2915 C CA . VAL A 1 20 ? 2.284 3.788 2.853 1.00 0.00 20 VAL A CA 6
ATOM 2916 C C . VAL A 1 20 ? 1.055 4.599 2.447 1.00 0.00 20 VAL A C 6
ATOM 2917 O O . VAL A 1 20 ? 1.027 5.222 1.386 1.00 0.00 20 VAL A O 6
ATOM 2930 N N . GLY A 1 21 ? 0.038 4.578 3.299 1.00 0.00 21 GLY A N 6
ATOM 2931 C CA . GLY A 1 21 ? -1.189 5.301 3.029 1.00 0.00 21 GLY A CA 6
ATOM 2932 C C . GLY A 1 21 ? -2.381 4.373 2.994 1.00 0.00 21 GLY A C 6
ATOM 2933 O O . GLY A 1 21 ? -2.325 3.269 3.540 1.00 0.00 21 GLY A O 6
ATOM 2937 N N . SER A 1 22 ? -3.456 4.793 2.345 1.00 0.00 22 SER A N 6
ATOM 2938 C CA . SER A 1 22 ? -4.648 3.966 2.250 1.00 0.00 22 SER A CA 6
ATOM 2939 C C . SER A 1 22 ? -5.723 4.627 1.407 1.00 0.00 22 SER A C 6
ATOM 2940 O O . SER A 1 22 ? -5.971 5.828 1.522 1.00 0.00 22 SER A O 6
ATOM 2948 N N . CYS A 1 23 ? -6.376 3.827 0.580 1.00 0.00 23 CYS A N 6
ATOM 2949 C CA . CYS A 1 23 ? -7.454 4.324 -0.265 1.00 0.00 23 CYS A CA 6
ATOM 2950 C C . CYS A 1 23 ? -8.587 4.847 0.612 1.00 0.00 23 CYS A C 6
ATOM 2951 O O . CYS A 1 23 ? -9.199 5.876 0.318 1.00 0.00 23 CYS A O 6
ATOM 2958 N N . PHE A 1 24 ? -8.853 4.129 1.697 1.00 0.00 24 PHE A N 6
ATOM 2959 C CA . PHE A 1 24 ? -9.902 4.502 2.637 1.00 0.00 24 PHE A CA 6
ATOM 2960 C C . PHE A 1 24 ? -9.866 3.577 3.843 1.00 0.00 24 PHE A C 6
ATOM 2961 O O . PHE A 1 24 ? -10.852 2.916 4.174 1.00 0.00 24 PHE A O 6
ATOM 2978 N N . GLY A 1 25 ? -8.716 3.525 4.483 1.00 0.00 25 GLY A N 6
ATOM 2979 C CA . GLY A 1 25 ? -8.547 2.673 5.642 1.00 0.00 25 GLY A CA 6
ATOM 2980 C C . GLY A 1 25 ? -8.151 1.264 5.256 1.00 0.00 25 GLY A C 6
ATOM 2981 O O . GLY A 1 25 ? -7.101 1.062 4.644 1.00 0.00 25 GLY A O 6
ATOM 2985 N N . PHE A 1 26 ? -8.990 0.297 5.620 1.00 0.00 26 PHE A N 6
ATOM 2986 C CA . PHE A 1 26 ? -8.746 -1.116 5.330 1.00 0.00 26 PHE A CA 6
ATOM 2987 C C . PHE A 1 26 ? -7.818 -1.297 4.131 1.00 0.00 26 PHE A C 6
ATOM 2988 O O . PHE A 1 26 ? -6.829 -2.030 4.205 1.00 0.00 26 PHE A O 6
ATOM 3005 N N . ARG A 1 27 ? -8.145 -0.628 3.036 1.00 0.00 27 ARG A N 6
ATOM 3006 C CA . ARG A 1 27 ? -7.348 -0.708 1.821 1.00 0.00 27 ARG A CA 6
ATOM 3007 C C . ARG A 1 27 ? -6.042 0.072 1.959 1.00 0.00 27 ARG A C 6
ATOM 3008 O O . ARG A 1 27 ? -5.779 1.010 1.197 1.00 0.00 27 ARG A O 6
ATOM 3029 N N . SER A 1 28 ? -5.232 -0.322 2.924 1.00 0.00 28 SER A N 6
ATOM 3030 C CA . SER A 1 28 ? -3.950 0.317 3.168 1.00 0.00 28 SER A CA 6
ATOM 3031 C C . SER A 1 28 ? -3.065 0.260 1.923 1.00 0.00 28 SER A C 6
ATOM 3032 O O . SER A 1 28 ? -2.862 -0.805 1.344 1.00 0.00 28 SER A O 6
ATOM 3040 N N . CYS A 1 29 ? -2.549 1.407 1.514 1.00 0.00 29 CYS A N 6
ATOM 3041 C CA . CYS A 1 29 ? -1.691 1.488 0.340 1.00 0.00 29 CYS A CA 6
ATOM 3042 C C . CYS A 1 29 ? -0.436 0.642 0.550 1.00 0.00 29 CYS A C 6
ATOM 3043 O O . CYS A 1 29 ? 0.530 1.073 1.179 1.00 0.00 29 CYS A O 6
ATOM 3050 N N . CYS A 1 30 ? -0.494 -0.585 0.045 1.00 0.00 30 CYS A N 6
ATOM 3051 C CA . CYS A 1 30 ? 0.583 -1.555 0.179 1.00 0.00 30 CYS A CA 6
ATOM 3052 C C . CYS A 1 30 ? 1.742 -1.276 -0.776 1.00 0.00 30 CYS A C 6
ATOM 3053 O O . CYS A 1 30 ? 1.534 -1.067 -1.972 1.00 0.00 30 CYS A O 6
ATOM 3060 N N . LYS A 1 31 ? 2.960 -1.337 -0.261 1.00 0.00 31 LYS A N 6
ATOM 3061 C CA . LYS A 1 31 ? 4.152 -1.155 -1.079 1.00 0.00 31 LYS A CA 6
ATOM 3062 C C . LYS A 1 31 ? 5.319 -1.888 -0.449 1.00 0.00 31 LYS A C 6
ATOM 3063 O O . LYS A 1 31 ? 5.423 -1.979 0.774 1.00 0.00 31 LYS A O 6
ATOM 3082 N N . TRP A 1 32 ? 6.183 -2.419 -1.291 1.00 0.00 32 TRP A N 6
ATOM 3083 C CA . TRP A 1 32 ? 7.342 -3.157 -0.819 1.00 0.00 32 TRP A CA 6
ATOM 3084 C C . TRP A 1 32 ? 8.273 -2.234 -0.040 1.00 0.00 32 TRP A C 6
ATOM 3085 O O . TRP A 1 32 ? 8.535 -1.107 -0.463 1.00 0.00 32 TRP A O 6
ATOM 3106 N N . PRO A 1 33 ? 8.784 -2.693 1.110 1.00 0.00 33 PRO A N 6
ATOM 3107 C CA . PRO A 1 33 ? 9.681 -1.894 1.940 1.00 0.00 33 PRO A CA 6
ATOM 3108 C C . PRO A 1 33 ? 10.749 -1.198 1.105 1.00 0.00 33 PRO A C 6
ATOM 3109 O O . PRO A 1 33 ? 10.907 0.024 1.166 1.00 0.00 33 PRO A O 6
ATOM 3120 N N . TRP A 1 34 ? 11.467 -1.979 0.313 1.00 0.00 34 TRP A N 6
ATOM 3121 C CA . TRP A 1 34 ? 12.512 -1.444 -0.548 1.00 0.00 34 TRP A CA 6
ATOM 3122 C C . TRP A 1 34 ? 12.026 -1.297 -1.983 1.00 0.00 34 TRP A C 6
ATOM 3123 O O . TRP A 1 34 ? 12.754 -1.572 -2.939 1.00 0.00 34 TRP A O 6
ATOM 3144 N N . ASN A 1 35 ? 10.792 -0.849 -2.124 1.00 0.00 35 ASN A N 6
ATOM 3145 C CA . ASN A 1 35 ? 10.194 -0.645 -3.440 1.00 0.00 35 ASN A CA 6
ATOM 3146 C C . ASN A 1 35 ? 10.979 0.396 -4.224 1.00 0.00 35 ASN A C 6
ATOM 3147 O O . ASN A 1 35 ? 11.082 0.324 -5.450 1.00 0.00 35 ASN A O 6
ATOM 3158 N N . ALA A 1 36 ? 11.516 1.367 -3.500 1.00 0.00 36 ALA A N 6
ATOM 3159 C CA . ALA A 1 36 ? 12.286 2.451 -4.094 1.00 0.00 36 ALA A CA 6
ATOM 3160 C C . ALA A 1 36 ? 11.357 3.456 -4.769 1.00 0.00 36 ALA A C 6
ATOM 3161 O O . ALA A 1 36 ? 11.857 4.368 -5.455 1.00 0.00 36 ALA A O 6
ATOM 3169 N N . LEU A 1 1 ? 7.421 7.904 -1.503 1.00 0.00 1 LEU A N 7
ATOM 3170 C CA . LEU A 1 1 ? 6.135 7.201 -1.298 1.00 0.00 1 LEU A CA 7
ATOM 3171 C C . LEU A 1 1 ? 5.283 7.939 -0.274 1.00 0.00 1 LEU A C 7
ATOM 3172 O O . LEU A 1 1 ? 5.799 8.466 0.712 1.00 0.00 1 LEU A O 7
ATOM 3190 N N . PHE A 1 2 ? 3.979 7.984 -0.518 1.00 0.00 2 PHE A N 7
ATOM 3191 C CA . PHE A 1 2 ? 3.050 8.666 0.374 1.00 0.00 2 PHE A CA 7
ATOM 3192 C C . PHE A 1 2 ? 1.621 8.197 0.119 1.00 0.00 2 PHE A C 7
ATOM 3193 O O . PHE A 1 2 ? 0.666 8.968 0.220 1.00 0.00 2 PHE A O 7
ATOM 3210 N N . CYS A 1 3 ? 1.486 6.920 -0.214 1.00 0.00 3 CYS A N 7
ATOM 3211 C CA . CYS A 1 3 ? 0.188 6.328 -0.490 1.00 0.00 3 CYS A CA 7
ATOM 3212 C C . CYS A 1 3 ? -0.376 6.899 -1.786 1.00 0.00 3 CYS A C 7
ATOM 3213 O O . CYS A 1 3 ? 0.332 7.596 -2.516 1.00 0.00 3 CYS A O 7
ATOM 3220 N N . LYS A 1 4 ? -1.634 6.594 -2.073 1.00 0.00 4 LYS A N 7
ATOM 3221 C CA . LYS A 1 4 ? -2.290 7.071 -3.289 1.00 0.00 4 LYS A CA 7
ATOM 3222 C C . LYS A 1 4 ? -1.310 7.036 -4.459 1.00 0.00 4 LYS A C 7
ATOM 3223 O O . LYS A 1 4 ? -1.149 8.015 -5.196 1.00 0.00 4 LYS A O 7
ATOM 3242 N N . GLY A 1 5 ? -0.646 5.902 -4.609 1.00 0.00 5 GLY A N 7
ATOM 3243 C CA . GLY A 1 5 ? 0.324 5.735 -5.669 1.00 0.00 5 GLY A CA 7
ATOM 3244 C C . GLY A 1 5 ? 0.984 4.376 -5.608 1.00 0.00 5 GLY A C 7
ATOM 3245 O O . GLY A 1 5 ? 2.210 4.264 -5.653 1.00 0.00 5 GLY A O 7
ATOM 3249 N N . GLY A 1 6 ? 0.169 3.340 -5.498 1.00 0.00 6 GLY A N 7
ATOM 3250 C CA . GLY A 1 6 ? 0.685 1.991 -5.429 1.00 0.00 6 GLY A CA 7
ATOM 3251 C C . GLY A 1 6 ? -0.408 0.974 -5.205 1.00 0.00 6 GLY A C 7
ATOM 3252 O O . GLY A 1 6 ? -1.587 1.265 -5.416 1.00 0.00 6 GLY A O 7
ATOM 3256 N N . SER A 1 7 ? -0.025 -0.217 -4.779 1.00 0.00 7 SER A N 7
ATOM 3257 C CA . SER A 1 7 ? -0.985 -1.275 -4.534 1.00 0.00 7 SER A CA 7
ATOM 3258 C C . SER A 1 7 ? -1.739 -1.045 -3.228 1.00 0.00 7 SER A C 7
ATOM 3259 O O . SER A 1 7 ? -1.226 -1.322 -2.143 1.00 0.00 7 SER A O 7
ATOM 3267 N N . CYS A 1 8 ? -2.960 -0.553 -3.341 1.00 0.00 8 CYS A N 7
ATOM 3268 C CA . CYS A 1 8 ? -3.799 -0.309 -2.179 1.00 0.00 8 CYS A CA 7
ATOM 3269 C C . CYS A 1 8 ? -4.313 -1.646 -1.653 1.00 0.00 8 CYS A C 7
ATOM 3270 O O . CYS A 1 8 ? -4.509 -2.573 -2.433 1.00 0.00 8 CYS A O 7
ATOM 3277 N N . HIS A 1 9 ? -4.486 -1.761 -0.336 1.00 0.00 9 HIS A N 7
ATOM 3278 C CA . HIS A 1 9 ? -4.940 -3.015 0.279 1.00 0.00 9 HIS A CA 7
ATOM 3279 C C . HIS A 1 9 ? -6.293 -3.484 -0.259 1.00 0.00 9 HIS A C 7
ATOM 3280 O O . HIS A 1 9 ? -7.297 -3.485 0.458 1.00 0.00 9 HIS A O 7
ATOM 3295 N N . PHE A 1 10 ? -6.309 -3.929 -1.502 1.00 0.00 10 PHE A N 7
ATOM 3296 C CA . PHE A 1 10 ? -7.518 -4.453 -2.104 1.00 0.00 10 PHE A CA 7
ATOM 3297 C C . PHE A 1 10 ? -7.627 -5.927 -1.755 1.00 0.00 10 PHE A C 7
ATOM 3298 O O . PHE A 1 10 ? -8.048 -6.751 -2.570 1.00 0.00 10 PHE A O 7
ATOM 3315 N N . GLY A 1 11 ? -7.222 -6.253 -0.534 1.00 0.00 11 GLY A N 7
ATOM 3316 C CA . GLY A 1 11 ? -7.257 -7.628 -0.083 1.00 0.00 11 GLY A CA 7
ATOM 3317 C C . GLY A 1 11 ? -6.427 -8.533 -0.969 1.00 0.00 11 GLY A C 7
ATOM 3318 O O . GLY A 1 11 ? -6.849 -9.644 -1.302 1.00 0.00 11 GLY A O 7
ATOM 3322 N N . GLY A 1 12 ? -5.248 -8.059 -1.359 1.00 0.00 12 GLY A N 7
ATOM 3323 C CA . GLY A 1 12 ? -4.379 -8.845 -2.213 1.00 0.00 12 GLY A CA 7
ATOM 3324 C C . GLY A 1 12 ? -3.055 -8.160 -2.495 1.00 0.00 12 GLY A C 7
ATOM 3325 O O . GLY A 1 12 ? -2.646 -8.034 -3.653 1.00 0.00 12 GLY A O 7
ATOM 3329 N N . CYS A 1 13 ? -2.382 -7.717 -1.442 1.00 0.00 13 CYS A N 7
ATOM 3330 C CA . CYS A 1 13 ? -1.092 -7.049 -1.584 1.00 0.00 13 CYS A CA 7
ATOM 3331 C C . CYS A 1 13 ? 0.012 -8.064 -1.883 1.00 0.00 13 CYS A C 7
ATOM 3332 O O . CYS A 1 13 ? 0.021 -9.167 -1.332 1.00 0.00 13 CYS A O 7
ATOM 3339 N N . PRO A 1 14 ? 0.952 -7.705 -2.774 1.00 0.00 14 PRO A N 7
ATOM 3340 C CA . PRO A 1 14 ? 2.061 -8.576 -3.172 1.00 0.00 14 PRO A CA 7
ATOM 3341 C C . PRO A 1 14 ? 2.637 -9.385 -2.013 1.00 0.00 14 PRO A C 7
ATOM 3342 O O . PRO A 1 14 ? 2.941 -10.570 -2.160 1.00 0.00 14 PRO A O 7
ATOM 3353 N N . SER A 1 15 ? 2.789 -8.746 -0.861 1.00 0.00 15 SER A N 7
ATOM 3354 C CA . SER A 1 15 ? 3.331 -9.417 0.308 1.00 0.00 15 SER A CA 7
ATOM 3355 C C . SER A 1 15 ? 3.162 -8.546 1.550 1.00 0.00 15 SER A C 7
ATOM 3356 O O . SER A 1 15 ? 2.250 -7.718 1.613 1.00 0.00 15 SER A O 7
ATOM 3364 N N . HIS A 1 16 ? 4.044 -8.735 2.525 1.00 0.00 16 HIS A N 7
ATOM 3365 C CA . HIS A 1 16 ? 4.005 -7.977 3.774 1.00 0.00 16 HIS A CA 7
ATOM 3366 C C . HIS A 1 16 ? 4.475 -6.541 3.565 1.00 0.00 16 HIS A C 7
ATOM 3367 O O . HIS A 1 16 ? 5.224 -5.994 4.376 1.00 0.00 16 HIS A O 7
ATOM 3382 N N . LEU A 1 17 ? 4.024 -5.933 2.482 1.00 0.00 17 LEU A N 7
ATOM 3383 C CA . LEU A 1 17 ? 4.388 -4.563 2.166 1.00 0.00 17 LEU A CA 7
ATOM 3384 C C . LEU A 1 17 ? 3.907 -3.629 3.271 1.00 0.00 17 LEU A C 7
ATOM 3385 O O . LEU A 1 17 ? 2.784 -3.768 3.766 1.00 0.00 17 LEU A O 7
ATOM 3401 N N . ILE A 1 18 ? 4.756 -2.687 3.655 1.00 0.00 18 ILE A N 7
ATOM 3402 C CA . ILE A 1 18 ? 4.420 -1.737 4.705 1.00 0.00 18 ILE A CA 7
ATOM 3403 C C . ILE A 1 18 ? 3.284 -0.822 4.270 1.00 0.00 18 ILE A C 7
ATOM 3404 O O . ILE A 1 18 ? 3.240 -0.370 3.122 1.00 0.00 18 ILE A O 7
ATOM 3420 N N . LYS A 1 19 ? 2.370 -0.544 5.191 1.00 0.00 19 LYS A N 7
ATOM 3421 C CA . LYS A 1 19 ? 1.246 0.327 4.901 1.00 0.00 19 LYS A CA 7
ATOM 3422 C C . LYS A 1 19 ? 1.700 1.778 4.880 1.00 0.00 19 LYS A C 7
ATOM 3423 O O . LYS A 1 19 ? 1.775 2.439 5.917 1.00 0.00 19 LYS A O 7
ATOM 3442 N N . VAL A 1 20 ? 2.002 2.266 3.694 1.00 0.00 20 VAL A N 7
ATOM 3443 C CA . VAL A 1 20 ? 2.447 3.639 3.520 1.00 0.00 20 VAL A CA 7
ATOM 3444 C C . VAL A 1 20 ? 1.321 4.602 3.876 1.00 0.00 20 VAL A C 7
ATOM 3445 O O . VAL A 1 20 ? 1.551 5.713 4.355 1.00 0.00 20 VAL A O 7
ATOM 3458 N N . GLY A 1 21 ? 0.104 4.149 3.635 1.00 0.00 21 GLY A N 7
ATOM 3459 C CA . GLY A 1 21 ? -1.078 4.935 3.914 1.00 0.00 21 GLY A CA 7
ATOM 3460 C C . GLY A 1 21 ? -2.315 4.156 3.539 1.00 0.00 21 GLY A C 7
ATOM 3461 O O . GLY A 1 21 ? -2.373 2.955 3.789 1.00 0.00 21 GLY A O 7
ATOM 3465 N N . SER A 1 22 ? -3.287 4.801 2.914 1.00 0.00 22 SER A N 7
ATOM 3466 C CA . SER A 1 22 ? -4.500 4.111 2.497 1.00 0.00 22 SER A CA 7
ATOM 3467 C C . SER A 1 22 ? -5.239 4.876 1.406 1.00 0.00 22 SER A C 7
ATOM 3468 O O . SER A 1 22 ? -5.301 6.107 1.417 1.00 0.00 22 SER A O 7
ATOM 3476 N N . CYS A 1 23 ? -5.804 4.120 0.478 1.00 0.00 23 CYS A N 7
ATOM 3477 C CA . CYS A 1 23 ? -6.572 4.673 -0.627 1.00 0.00 23 CYS A CA 7
ATOM 3478 C C . CYS A 1 23 ? -8.053 4.620 -0.261 1.00 0.00 23 CYS A C 7
ATOM 3479 O O . CYS A 1 23 ? -8.392 4.427 0.911 1.00 0.00 23 CYS A O 7
ATOM 3486 N N . PHE A 1 24 ? -8.936 4.760 -1.238 1.00 0.00 24 PHE A N 7
ATOM 3487 C CA . PHE A 1 24 ? -10.362 4.700 -0.958 1.00 0.00 24 PHE A CA 7
ATOM 3488 C C . PHE A 1 24 ? -10.759 3.312 -0.491 1.00 0.00 24 PHE A C 7
ATOM 3489 O O . PHE A 1 24 ? -10.372 2.311 -1.089 1.00 0.00 24 PHE A O 7
ATOM 3506 N N . GLY A 1 25 ? -11.545 3.266 0.571 1.00 0.00 25 GLY A N 7
ATOM 3507 C CA . GLY A 1 25 ? -12.007 2.005 1.106 1.00 0.00 25 GLY A CA 7
ATOM 3508 C C . GLY A 1 25 ? -10.987 1.329 2.009 1.00 0.00 25 GLY A C 7
ATOM 3509 O O . GLY A 1 25 ? -10.769 0.117 1.917 1.00 0.00 25 GLY A O 7
ATOM 3513 N N . PHE A 1 26 ? -10.374 2.108 2.892 1.00 0.00 26 PHE A N 7
ATOM 3514 C CA . PHE A 1 26 ? -9.387 1.587 3.839 1.00 0.00 26 PHE A CA 7
ATOM 3515 C C . PHE A 1 26 ? -8.311 0.770 3.125 1.00 0.00 26 PHE A C 7
ATOM 3516 O O . PHE A 1 26 ? -7.651 -0.079 3.724 1.00 0.00 26 PHE A O 7
ATOM 3533 N N . ARG A 1 27 ? -8.138 1.028 1.843 1.00 0.00 27 ARG A N 7
ATOM 3534 C CA . ARG A 1 27 ? -7.149 0.311 1.050 1.00 0.00 27 ARG A CA 7
ATOM 3535 C C . ARG A 1 27 ? -5.737 0.743 1.404 1.00 0.00 27 ARG A C 7
ATOM 3536 O O . ARG A 1 27 ? -5.103 1.489 0.660 1.00 0.00 27 ARG A O 7
ATOM 3557 N N . SER A 1 28 ? -5.246 0.271 2.534 1.00 0.00 28 SER A N 7
ATOM 3558 C CA . SER A 1 28 ? -3.904 0.612 2.976 1.00 0.00 28 SER A CA 7
ATOM 3559 C C . SER A 1 28 ? -2.897 0.473 1.825 1.00 0.00 28 SER A C 7
ATOM 3560 O O . SER A 1 28 ? -2.770 -0.599 1.235 1.00 0.00 28 SER A O 7
ATOM 3568 N N . CYS A 1 29 ? -2.196 1.560 1.509 1.00 0.00 29 CYS A N 7
ATOM 3569 C CA . CYS A 1 29 ? -1.208 1.556 0.429 1.00 0.00 29 CYS A CA 7
ATOM 3570 C C . CYS A 1 29 ? -0.038 0.640 0.771 1.00 0.00 29 CYS A C 7
ATOM 3571 O O . CYS A 1 29 ? 0.555 0.764 1.843 1.00 0.00 29 CYS A O 7
ATOM 3578 N N . CYS A 1 30 ? 0.281 -0.275 -0.138 1.00 0.00 30 CYS A N 7
ATOM 3579 C CA . CYS A 1 30 ? 1.371 -1.220 0.068 1.00 0.00 30 CYS A CA 7
ATOM 3580 C C . CYS A 1 30 ? 2.640 -0.829 -0.684 1.00 0.00 30 CYS A C 7
ATOM 3581 O O . CYS A 1 30 ? 2.601 -0.499 -1.870 1.00 0.00 30 CYS A O 7
ATOM 3588 N N . LYS A 1 31 ? 3.762 -0.919 0.019 1.00 0.00 31 LYS A N 7
ATOM 3589 C CA . LYS A 1 31 ? 5.079 -0.640 -0.535 1.00 0.00 31 LYS A CA 7
ATOM 3590 C C . LYS A 1 31 ? 6.091 -1.517 0.192 1.00 0.00 31 LYS A C 7
ATOM 3591 O O . LYS A 1 31 ? 5.902 -1.838 1.367 1.00 0.00 31 LYS A O 7
ATOM 3610 N N . TRP A 1 32 ? 7.137 -1.934 -0.500 1.00 0.00 32 TRP A N 7
ATOM 3611 C CA . TRP A 1 32 ? 8.138 -2.799 0.108 1.00 0.00 32 TRP A CA 7
ATOM 3612 C C . TRP A 1 32 ? 8.875 -2.066 1.227 1.00 0.00 32 TRP A C 7
ATOM 3613 O O . TRP A 1 32 ? 9.168 -0.875 1.105 1.00 0.00 32 TRP A O 7
ATOM 3634 N N . PRO A 1 33 ? 9.191 -2.765 2.334 1.00 0.00 33 PRO A N 7
ATOM 3635 C CA . PRO A 1 33 ? 9.900 -2.174 3.474 1.00 0.00 33 PRO A CA 7
ATOM 3636 C C . PRO A 1 33 ? 11.355 -1.847 3.142 1.00 0.00 33 PRO A C 7
ATOM 3637 O O . PRO A 1 33 ? 12.238 -1.941 3.997 1.00 0.00 33 PRO A O 7
ATOM 3648 N N . TRP A 1 34 ? 11.592 -1.457 1.901 1.00 0.00 34 TRP A N 7
ATOM 3649 C CA . TRP A 1 34 ? 12.926 -1.108 1.442 1.00 0.00 34 TRP A CA 7
ATOM 3650 C C . TRP A 1 34 ? 12.830 -0.275 0.174 1.00 0.00 34 TRP A C 7
ATOM 3651 O O . TRP A 1 34 ? 13.751 -0.237 -0.640 1.00 0.00 34 TRP A O 7
ATOM 3672 N N . ASN A 1 35 ? 11.704 0.402 0.022 1.00 0.00 35 ASN A N 7
ATOM 3673 C CA . ASN A 1 35 ? 11.469 1.254 -1.136 1.00 0.00 35 ASN A CA 7
ATOM 3674 C C . ASN A 1 35 ? 12.142 2.606 -0.941 1.00 0.00 35 ASN A C 7
ATOM 3675 O O . ASN A 1 35 ? 11.528 3.660 -1.124 1.00 0.00 35 ASN A O 7
ATOM 3686 N N . ALA A 1 36 ? 13.413 2.563 -0.571 1.00 0.00 36 ALA A N 7
ATOM 3687 C CA . ALA A 1 36 ? 14.198 3.766 -0.345 1.00 0.00 36 ALA A CA 7
ATOM 3688 C C . ALA A 1 36 ? 15.678 3.414 -0.310 1.00 0.00 36 ALA A C 7
ATOM 3689 O O . ALA A 1 36 ? 16.515 4.310 -0.549 1.00 0.00 36 ALA A O 7
ATOM 3697 N N . LEU A 1 1 ? 2.467 2.111 -8.100 1.00 0.00 1 LEU A N 8
ATOM 3698 C CA . LEU A 1 1 ? 1.383 1.985 -7.101 1.00 0.00 1 LEU A CA 8
ATOM 3699 C C . LEU A 1 1 ? 0.181 2.818 -7.525 1.00 0.00 1 LEU A C 8
ATOM 3700 O O . LEU A 1 1 ? 0.318 4.002 -7.825 1.00 0.00 1 LEU A O 8
ATOM 3718 N N . PHE A 1 2 ? -0.994 2.199 -7.556 1.00 0.00 2 PHE A N 8
ATOM 3719 C CA . PHE A 1 2 ? -2.205 2.904 -7.955 1.00 0.00 2 PHE A CA 8
ATOM 3720 C C . PHE A 1 2 ? -2.467 4.070 -7.016 1.00 0.00 2 PHE A C 8
ATOM 3721 O O . PHE A 1 2 ? -2.598 5.219 -7.441 1.00 0.00 2 PHE A O 8
ATOM 3738 N N . CYS A 1 3 ? -2.515 3.761 -5.739 1.00 0.00 3 CYS A N 8
ATOM 3739 C CA . CYS A 1 3 ? -2.732 4.767 -4.712 1.00 0.00 3 CYS A CA 8
ATOM 3740 C C . CYS A 1 3 ? -1.490 5.628 -4.561 1.00 0.00 3 CYS A C 8
ATOM 3741 O O . CYS A 1 3 ? -0.369 5.142 -4.714 1.00 0.00 3 CYS A O 8
ATOM 3748 N N . LYS A 1 4 ? -1.701 6.899 -4.264 1.00 0.00 4 LYS A N 8
ATOM 3749 C CA . LYS A 1 4 ? -0.613 7.848 -4.082 1.00 0.00 4 LYS A CA 8
ATOM 3750 C C . LYS A 1 4 ? 0.244 7.447 -2.882 1.00 0.00 4 LYS A C 8
ATOM 3751 O O . LYS A 1 4 ? 0.201 8.083 -1.825 1.00 0.00 4 LYS A O 8
ATOM 3770 N N . GLY A 1 5 ? 1.005 6.378 -3.049 1.00 0.00 5 GLY A N 8
ATOM 3771 C CA . GLY A 1 5 ? 1.855 5.885 -1.989 1.00 0.00 5 GLY A CA 8
ATOM 3772 C C . GLY A 1 5 ? 2.081 4.396 -2.111 1.00 0.00 5 GLY A C 8
ATOM 3773 O O . GLY A 1 5 ? 3.217 3.932 -2.145 1.00 0.00 5 GLY A O 8
ATOM 3777 N N . GLY A 1 6 ? 0.988 3.649 -2.188 1.00 0.00 6 GLY A N 8
ATOM 3778 C CA . GLY A 1 6 ? 1.063 2.206 -2.310 1.00 0.00 6 GLY A CA 8
ATOM 3779 C C . GLY A 1 6 ? -0.279 1.599 -2.661 1.00 0.00 6 GLY A C 8
ATOM 3780 O O . GLY A 1 6 ? -1.307 2.045 -2.171 1.00 0.00 6 GLY A O 8
ATOM 3784 N N . SER A 1 7 ? -0.276 0.586 -3.506 1.00 0.00 7 SER A N 8
ATOM 3785 C CA . SER A 1 7 ? -1.508 -0.069 -3.911 1.00 0.00 7 SER A CA 8
ATOM 3786 C C . SER A 1 7 ? -2.336 -0.466 -2.686 1.00 0.00 7 SER A C 8
ATOM 3787 O O . SER A 1 7 ? -1.795 -0.949 -1.689 1.00 0.00 7 SER A O 8
ATOM 3795 N N . CYS A 1 8 ? -3.639 -0.235 -2.757 1.00 0.00 8 CYS A N 8
ATOM 3796 C CA . CYS A 1 8 ? -4.538 -0.544 -1.652 1.00 0.00 8 CYS A CA 8
ATOM 3797 C C . CYS A 1 8 ? -4.382 -1.999 -1.208 1.00 0.00 8 CYS A C 8
ATOM 3798 O O . CYS A 1 8 ? -4.187 -2.892 -2.035 1.00 0.00 8 CYS A O 8
ATOM 3805 N N . HIS A 1 9 ? -4.472 -2.229 0.096 1.00 0.00 9 HIS A N 8
ATOM 3806 C CA . HIS A 1 9 ? -4.358 -3.573 0.649 1.00 0.00 9 HIS A CA 8
ATOM 3807 C C . HIS A 1 9 ? -5.503 -4.444 0.138 1.00 0.00 9 HIS A C 8
ATOM 3808 O O . HIS A 1 9 ? -6.500 -4.629 0.834 1.00 0.00 9 HIS A O 8
ATOM 3823 N N . PHE A 1 10 ? -5.363 -4.955 -1.081 1.00 0.00 10 PHE A N 8
ATOM 3824 C CA . PHE A 1 10 ? -6.385 -5.803 -1.703 1.00 0.00 10 PHE A CA 8
ATOM 3825 C C . PHE A 1 10 ? -6.587 -7.087 -0.896 1.00 0.00 10 PHE A C 8
ATOM 3826 O O . PHE A 1 10 ? -6.218 -8.176 -1.348 1.00 0.00 10 PHE A O 8
ATOM 3843 N N . GLY A 1 11 ? -7.142 -6.956 0.303 1.00 0.00 11 GLY A N 8
ATOM 3844 C CA . GLY A 1 11 ? -7.351 -8.105 1.165 1.00 0.00 11 GLY A CA 8
ATOM 3845 C C . GLY A 1 11 ? -6.043 -8.561 1.781 1.00 0.00 11 GLY A C 8
ATOM 3846 O O . GLY A 1 11 ? -5.963 -8.839 2.980 1.00 0.00 11 GLY A O 8
ATOM 3850 N N . GLY A 1 12 ? -5.018 -8.607 0.949 1.00 0.00 12 GLY A N 8
ATOM 3851 C CA . GLY A 1 12 ? -3.699 -9.000 1.375 1.00 0.00 12 GLY A CA 8
ATOM 3852 C C . GLY A 1 12 ? -2.683 -8.659 0.309 1.00 0.00 12 GLY A C 8
ATOM 3853 O O . GLY A 1 12 ? -2.574 -9.359 -0.699 1.00 0.00 12 GLY A O 8
ATOM 3857 N N . CYS A 1 13 ? -1.957 -7.574 0.519 1.00 0.00 13 CYS A N 8
ATOM 3858 C CA . CYS A 1 13 ? -0.956 -7.122 -0.434 1.00 0.00 13 CYS A CA 8
ATOM 3859 C C . CYS A 1 13 ? -0.079 -8.289 -0.887 1.00 0.00 13 CYS A C 8
ATOM 3860 O O . CYS A 1 13 ? 0.147 -9.232 -0.129 1.00 0.00 13 CYS A O 8
ATOM 3867 N N . PRO A 1 14 ? 0.415 -8.241 -2.135 1.00 0.00 14 PRO A N 8
ATOM 3868 C CA . PRO A 1 14 ? 1.255 -9.290 -2.716 1.00 0.00 14 PRO A CA 8
ATOM 3869 C C . PRO A 1 14 ? 2.177 -9.967 -1.703 1.00 0.00 14 PRO A C 8
ATOM 3870 O O . PRO A 1 1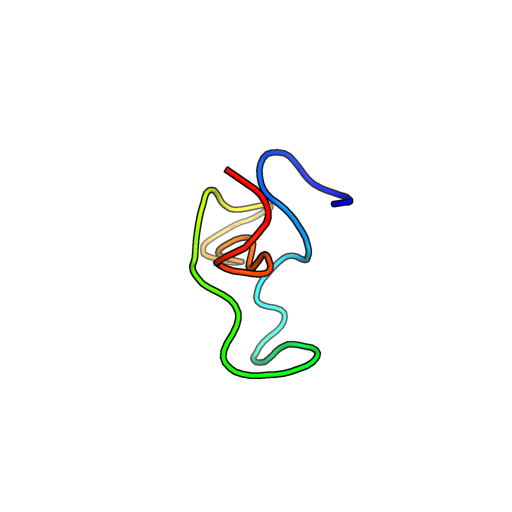4 ? 2.490 -11.152 -1.825 1.00 0.00 14 PRO A O 8
ATOM 3881 N N . SER A 1 15 ? 2.610 -9.214 -0.705 1.00 0.00 15 SER A N 8
ATOM 3882 C CA . SER A 1 15 ? 3.491 -9.745 0.321 1.00 0.00 15 SER A CA 8
ATOM 3883 C C . SER A 1 15 ? 3.490 -8.818 1.532 1.00 0.00 15 SER A C 8
ATOM 3884 O O . SER A 1 15 ? 4.544 -8.395 2.007 1.00 0.00 15 SER A O 8
ATOM 3892 N N . HIS A 1 16 ? 2.293 -8.495 2.020 1.00 0.00 16 HIS A N 8
ATOM 3893 C CA . HIS A 1 16 ? 2.150 -7.605 3.170 1.00 0.00 16 HIS A CA 8
ATOM 3894 C C . HIS A 1 16 ? 3.088 -6.419 3.013 1.00 0.00 16 HIS A C 8
ATOM 3895 O O . HIS A 1 16 ? 3.818 -6.052 3.933 1.00 0.00 16 HIS A O 8
ATOM 3910 N N . LEU A 1 17 ? 3.063 -5.834 1.826 1.00 0.00 17 LEU A N 8
ATOM 3911 C CA . LEU A 1 17 ? 3.908 -4.694 1.519 1.00 0.00 17 LEU A CA 8
ATOM 3912 C C . LEU A 1 17 ? 3.683 -3.590 2.539 1.00 0.00 17 LEU A C 8
ATOM 3913 O O . LEU A 1 17 ? 2.554 -3.371 2.989 1.00 0.00 17 LEU A O 8
ATOM 3929 N N . ILE A 1 18 ? 4.756 -2.902 2.901 1.00 0.00 18 ILE A N 8
ATOM 3930 C CA . ILE A 1 18 ? 4.670 -1.825 3.870 1.00 0.00 18 ILE A CA 8
ATOM 3931 C C . ILE A 1 18 ? 3.536 -0.871 3.513 1.00 0.00 18 ILE A C 8
ATOM 3932 O O . ILE A 1 18 ? 3.448 -0.385 2.381 1.00 0.00 18 ILE A O 8
ATOM 3948 N N . LYS A 1 19 ? 2.665 -0.612 4.477 1.00 0.00 19 LYS A N 8
ATOM 3949 C CA . LYS A 1 19 ? 1.542 0.283 4.262 1.00 0.00 19 LYS A CA 8
ATOM 3950 C C . LYS A 1 19 ? 2.045 1.716 4.119 1.00 0.00 19 LYS A C 8
ATOM 3951 O O . LYS A 1 19 ? 2.942 2.141 4.847 1.00 0.00 19 LYS A O 8
ATOM 3970 N N . VAL A 1 20 ? 1.482 2.440 3.163 1.00 0.00 20 VAL A N 8
ATOM 3971 C CA . VAL A 1 20 ? 1.876 3.816 2.890 1.00 0.00 20 VAL A CA 8
ATOM 3972 C C . VAL A 1 20 ? 0.672 4.641 2.439 1.00 0.00 20 VAL A C 8
ATOM 3973 O O . VAL A 1 20 ? 0.702 5.302 1.398 1.00 0.00 20 VAL A O 8
ATOM 3986 N N . GLY A 1 21 ? -0.386 4.594 3.235 1.00 0.00 21 GLY A N 8
ATOM 3987 C CA . GLY A 1 21 ? -1.599 5.330 2.929 1.00 0.00 21 GLY A CA 8
ATOM 3988 C C . GLY A 1 21 ? -2.818 4.439 3.000 1.00 0.00 21 GLY A C 8
ATOM 3989 O O . GLY A 1 21 ? -2.778 3.381 3.636 1.00 0.00 21 GLY A O 8
ATOM 3993 N N . SER A 1 22 ? -3.896 4.834 2.341 1.00 0.00 22 SER A N 8
ATOM 3994 C CA . SER A 1 22 ? -5.112 4.039 2.341 1.00 0.00 22 SER A CA 8
ATOM 3995 C C . SER A 1 22 ? -6.115 4.548 1.328 1.00 0.00 22 SER A C 8
ATOM 3996 O O . SER A 1 22 ? -6.256 5.752 1.105 1.00 0.00 22 SER A O 8
ATOM 4004 N N . CYS A 1 23 ? -6.810 3.600 0.735 1.00 0.00 23 CYS A N 8
ATOM 4005 C CA . CYS A 1 23 ? -7.830 3.885 -0.255 1.00 0.00 23 CYS A CA 8
ATOM 4006 C C . CYS A 1 23 ? -9.195 3.930 0.420 1.00 0.00 23 CYS A C 8
ATOM 4007 O O . CYS A 1 23 ? -9.927 4.912 0.305 1.00 0.00 23 CYS A O 8
ATOM 4014 N N . PHE A 1 24 ? -9.510 2.872 1.153 1.00 0.00 24 PHE A N 8
ATOM 4015 C CA . PHE A 1 24 ? -10.763 2.771 1.887 1.00 0.00 24 PHE A CA 8
ATOM 4016 C C . PHE A 1 24 ? -10.871 1.399 2.537 1.00 0.00 24 PHE A C 8
ATOM 4017 O O . PHE A 1 24 ? -10.391 0.403 1.989 1.00 0.00 24 PHE A O 8
ATOM 4034 N N . GLY A 1 25 ? -11.461 1.357 3.720 1.00 0.00 25 GLY A N 8
ATOM 4035 C CA . GLY A 1 25 ? -11.585 0.109 4.442 1.00 0.00 25 GLY A CA 8
ATOM 4036 C C . GLY A 1 25 ? -10.228 -0.422 4.854 1.00 0.00 25 GLY A C 8
ATOM 4037 O O . GLY A 1 25 ? -9.337 0.354 5.205 1.00 0.00 25 GLY A O 8
ATOM 4041 N N . PHE A 1 26 ? -10.058 -1.732 4.803 1.00 0.00 26 PHE A N 8
ATOM 4042 C CA . PHE A 1 26 ? -8.790 -2.355 5.166 1.00 0.00 26 PHE A CA 8
ATOM 4043 C C . PHE A 1 26 ? -7.805 -2.267 4.007 1.00 0.00 26 PHE A C 8
ATOM 4044 O O . PHE A 1 26 ? -6.681 -2.764 4.092 1.00 0.00 26 PHE A O 8
ATOM 4061 N N . ARG A 1 27 ? -8.244 -1.652 2.918 1.00 0.00 27 ARG A N 8
ATOM 4062 C CA . ARG A 1 27 ? -7.421 -1.517 1.723 1.00 0.00 27 ARG A CA 8
ATOM 4063 C C . ARG A 1 27 ? -6.341 -0.451 1.890 1.00 0.00 27 ARG A C 8
ATOM 4064 O O . ARG A 1 27 ? -6.201 0.443 1.054 1.00 0.00 27 ARG A O 8
ATOM 4085 N N . SER A 1 28 ? -5.571 -0.554 2.960 1.00 0.00 28 SER A N 8
ATOM 4086 C CA . SER A 1 28 ? -4.498 0.391 3.214 1.00 0.00 28 SER A CA 8
ATOM 4087 C C . SER A 1 28 ? -3.507 0.368 2.050 1.00 0.00 28 SER A C 8
ATOM 4088 O O . SER A 1 28 ? -3.202 -0.695 1.521 1.00 0.00 28 SER A O 8
ATOM 4096 N N . CYS A 1 29 ? -3.007 1.525 1.661 1.00 0.00 29 CYS A N 8
ATOM 4097 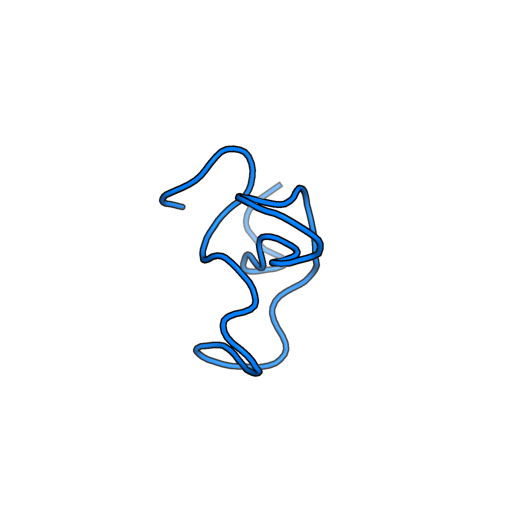C CA . CYS A 1 29 ? -2.049 1.612 0.568 1.00 0.00 29 CYS A CA 8
ATOM 4098 C C . CYS A 1 29 ? -0.782 0.852 0.943 1.00 0.00 29 CYS A C 8
ATOM 4099 O O . CYS A 1 29 ? -0.386 0.861 2.106 1.00 0.00 29 CYS A O 8
ATOM 4106 N N . CYS A 1 30 ? -0.164 0.170 -0.015 1.00 0.00 30 CYS A N 8
ATOM 4107 C CA . CYS A 1 30 ? 1.037 -0.608 0.267 1.00 0.00 30 CYS A CA 8
ATOM 4108 C C . CYS A 1 30 ? 1.917 -0.754 -0.964 1.00 0.00 30 CYS A C 8
ATOM 4109 O O . CYS A 1 30 ? 1.447 -0.652 -2.098 1.00 0.00 30 CYS A O 8
ATOM 4116 N N . LYS A 1 31 ? 3.194 -0.994 -0.720 1.00 0.00 31 LYS A N 8
ATOM 4117 C CA . LYS A 1 31 ? 4.171 -1.167 -1.778 1.00 0.00 31 LYS A CA 8
ATOM 4118 C C . LYS A 1 31 ? 5.413 -1.827 -1.204 1.00 0.00 31 LYS A C 8
ATOM 4119 O O . LYS A 1 31 ? 5.761 -1.598 -0.046 1.00 0.00 31 LYS A O 8
ATOM 4138 N N . TRP A 1 32 ? 6.050 -2.678 -1.991 1.00 0.00 32 TRP A N 8
ATOM 4139 C CA . TRP A 1 32 ? 7.228 -3.397 -1.532 1.00 0.00 32 TRP A CA 8
ATOM 4140 C C . TRP A 1 32 ? 8.231 -2.437 -0.899 1.00 0.00 32 TRP A C 8
ATOM 4141 O O . TRP A 1 32 ? 8.418 -1.318 -1.378 1.00 0.00 32 TRP A O 8
ATOM 4162 N N . PRO A 1 33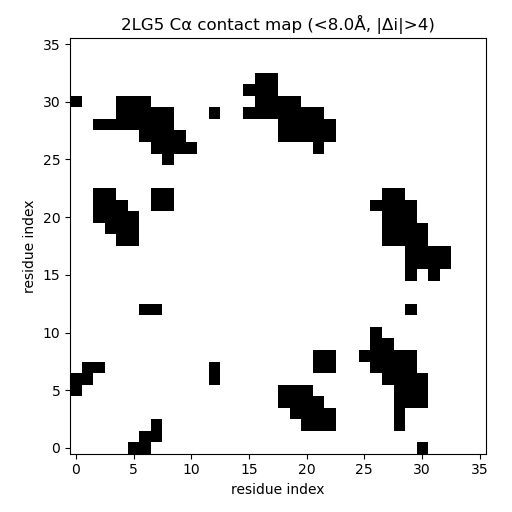 ? 8.890 -2.857 0.192 1.00 0.00 33 PRO A N 8
ATOM 4163 C CA . PRO A 1 33 ? 9.865 -2.015 0.886 1.00 0.00 33 PRO A CA 8
ATOM 4164 C C . PRO A 1 33 ? 10.890 -1.431 -0.081 1.00 0.00 33 PRO A C 8
ATOM 4165 O O . PRO A 1 33 ? 11.179 -0.234 -0.061 1.00 0.00 33 PRO A O 8
ATOM 4176 N N . TRP A 1 34 ? 11.425 -2.292 -0.930 1.00 0.00 34 TRP A N 8
ATOM 4177 C CA . TRP A 1 34 ? 12.414 -1.894 -1.925 1.00 0.00 34 TRP A CA 8
ATOM 4178 C C . TRP A 1 34 ? 11.751 -1.178 -3.097 1.00 0.00 34 TRP A C 8
ATOM 4179 O O . TRP A 1 34 ? 12.428 -0.592 -3.941 1.00 0.00 34 TRP A O 8
ATOM 4200 N N . ASN A 1 35 ? 10.424 -1.226 -3.137 1.00 0.00 35 ASN A N 8
ATOM 4201 C CA . ASN A 1 35 ? 9.656 -0.579 -4.200 1.00 0.00 35 ASN A CA 8
ATOM 4202 C C . ASN A 1 35 ? 10.102 -1.080 -5.571 1.00 0.00 35 ASN A C 8
ATOM 4203 O O . ASN A 1 35 ? 10.551 -0.305 -6.421 1.00 0.00 35 ASN A O 8
ATOM 4214 N N . ALA A 1 36 ? 9.975 -2.384 -5.775 1.00 0.00 36 ALA A N 8
ATOM 4215 C CA . ALA A 1 36 ? 10.357 -3.018 -7.028 1.00 0.00 36 ALA A CA 8
ATOM 4216 C C . ALA A 1 36 ? 9.887 -4.467 -7.038 1.00 0.00 36 ALA A C 8
ATOM 4217 O O . ALA A 1 36 ? 9.592 -4.998 -5.944 1.00 0.00 36 ALA A O 8
ATOM 4225 N N . LEU A 1 1 ? -2.660 2.952 -4.902 1.00 0.00 1 LEU A N 9
ATOM 4226 C CA . LEU A 1 1 ? -1.570 3.445 -4.024 1.00 0.00 1 LEU A CA 9
ATOM 4227 C C . LEU A 1 1 ? -1.164 4.853 -4.441 1.00 0.00 1 LEU A C 9
ATOM 4228 O O . LEU A 1 1 ? -0.040 5.085 -4.886 1.00 0.00 1 LEU A O 9
ATOM 4246 N N . PHE A 1 2 ? -2.080 5.796 -4.291 1.00 0.00 2 PHE A N 9
ATOM 4247 C CA . PHE A 1 2 ? -1.805 7.181 -4.641 1.00 0.00 2 PHE A CA 9
ATOM 4248 C C . PHE A 1 2 ? -0.607 7.663 -3.841 1.00 0.00 2 PHE A C 9
ATOM 4249 O O . PHE A 1 2 ? 0.103 8.593 -4.227 1.00 0.00 2 PHE A O 9
ATOM 4266 N N . CYS A 1 3 ? -0.396 6.999 -2.718 1.00 0.00 3 CYS A N 9
ATOM 4267 C CA . CYS A 1 3 ? 0.705 7.308 -1.822 1.00 0.00 3 CYS A CA 9
ATOM 4268 C C . CYS A 1 3 ? 2.043 7.257 -2.566 1.00 0.00 3 CYS A C 9
ATOM 4269 O O . CYS A 1 3 ? 2.992 7.949 -2.189 1.00 0.00 3 CYS A O 9
ATOM 4276 N N . LYS A 1 4 ? 2.115 6.442 -3.626 1.00 0.00 4 LYS A N 9
ATOM 4277 C CA . LYS A 1 4 ? 3.343 6.311 -4.417 1.00 0.00 4 LYS A CA 9
ATOM 4278 C C . LYS A 1 4 ? 3.180 5.319 -5.578 1.00 0.00 4 LYS A C 9
ATOM 4279 O O . LYS A 1 4 ? 4.023 4.450 -5.795 1.00 0.00 4 LYS A O 9
ATOM 4298 N N . GLY A 1 5 ? 2.101 5.473 -6.321 1.00 0.00 5 GLY A N 9
ATOM 4299 C CA . GLY A 1 5 ? 1.827 4.619 -7.474 1.00 0.00 5 GLY A CA 9
ATOM 4300 C C . GLY A 1 5 ? 2.167 3.150 -7.261 1.00 0.00 5 GLY A C 9
ATOM 4301 O O . GLY A 1 5 ? 2.640 2.476 -8.180 1.00 0.00 5 GLY A O 9
ATOM 4305 N N . GLY A 1 6 ? 1.918 2.655 -6.060 1.00 0.00 6 GLY A N 9
ATOM 4306 C CA . GLY A 1 6 ? 2.190 1.261 -5.739 1.00 0.00 6 GLY A CA 9
ATOM 4307 C C . GLY A 1 6 ? 0.946 0.387 -5.830 1.00 0.00 6 GLY A C 9
ATOM 4308 O O . GLY A 1 6 ? 0.367 0.236 -6.906 1.00 0.00 6 GLY A O 9
ATOM 4312 N N . SER A 1 7 ? 0.528 -0.182 -4.700 1.00 0.00 7 SER A N 9
ATOM 4313 C CA . SER A 1 7 ? -0.654 -1.037 -4.654 1.00 0.00 7 SER A CA 9
ATOM 4314 C C . SER A 1 7 ? -1.513 -0.706 -3.429 1.00 0.00 7 SER A C 9
ATOM 4315 O O . SER A 1 7 ? -1.134 0.112 -2.595 1.00 0.00 7 SER A O 9
ATOM 4323 N N . CYS A 1 8 ? -2.675 -1.320 -3.328 1.00 0.00 8 CYS A N 9
ATOM 4324 C CA . CYS A 1 8 ? -3.572 -1.061 -2.214 1.00 0.00 8 CYS A CA 9
ATOM 4325 C C . CYS A 1 8 ? -4.138 -2.358 -1.670 1.00 0.00 8 CYS A C 9
ATOM 4326 O O . CYS A 1 8 ? -4.424 -3.282 -2.429 1.00 0.00 8 CYS A O 9
ATOM 4333 N N . HIS A 1 9 ? -4.277 -2.418 -0.352 1.00 0.00 9 HIS A N 9
ATOM 4334 C CA . HIS A 1 9 ? -4.794 -3.598 0.328 1.00 0.00 9 HIS A CA 9
ATOM 4335 C C . HIS A 1 9 ? -6.236 -3.902 -0.087 1.00 0.00 9 HIS A C 9
ATOM 4336 O O . HIS A 1 9 ? -7.162 -3.792 0.716 1.00 0.00 9 HIS A O 9
ATOM 4351 N N . PHE A 1 10 ? -6.416 -4.314 -1.334 1.00 0.00 10 PHE A N 9
ATOM 4352 C CA . PHE A 1 10 ? -7.729 -4.678 -1.845 1.00 0.00 10 PHE A CA 9
ATOM 4353 C C . PHE A 1 10 ? -8.050 -6.096 -1.395 1.00 0.00 10 PHE A C 9
ATOM 4354 O O . PHE A 1 10 ? -8.528 -6.923 -2.174 1.00 0.00 10 PHE A O 9
ATOM 4371 N N . GLY A 1 11 ? -7.757 -6.376 -0.135 1.00 0.00 11 GLY A N 9
ATOM 4372 C CA . GLY A 1 11 ? -7.985 -7.695 0.406 1.00 0.00 11 GLY A CA 9
ATOM 4373 C C . GLY A 1 11 ? -6.964 -8.688 -0.110 1.00 0.00 11 GLY A C 9
ATOM 4374 O O . GLY A 1 11 ? -7.279 -9.860 -0.325 1.00 0.00 11 GLY A O 9
ATOM 4378 N N . GLY A 1 12 ? -5.735 -8.218 -0.315 1.00 0.00 12 GLY A N 9
ATOM 4379 C CA . GLY A 1 12 ? -4.684 -9.087 -0.810 1.00 0.00 12 GLY A CA 9
ATOM 4380 C C . GLY A 1 12 ? -3.554 -8.334 -1.495 1.00 0.00 12 GLY A C 9
ATOM 4381 O O . GLY A 1 12 ? -3.381 -8.448 -2.708 1.00 0.00 12 GLY A O 9
ATOM 4385 N N . CYS A 1 13 ? -2.777 -7.569 -0.735 1.00 0.00 13 CYS A N 9
ATOM 4386 C CA . CYS A 1 13 ? -1.660 -6.823 -1.312 1.00 0.00 13 CYS A CA 9
ATOM 4387 C C . CYS A 1 13 ? -0.702 -7.782 -2.025 1.00 0.00 13 CYS A C 9
ATOM 4388 O O . CYS A 1 13 ? -0.429 -8.876 -1.530 1.00 0.00 13 CYS A O 9
ATOM 4395 N N . PRO A 1 14 ? -0.200 -7.392 -3.207 1.00 0.00 14 PRO A N 9
ATOM 4396 C CA . PRO A 1 14 ? 0.710 -8.208 -4.011 1.00 0.00 14 PRO A CA 9
ATOM 4397 C C . PRO A 1 14 ? 1.689 -9.042 -3.181 1.00 0.00 14 PRO A C 9
ATOM 4398 O O . PRO A 1 14 ? 2.042 -10.157 -3.567 1.00 0.00 14 PRO A O 9
ATOM 4409 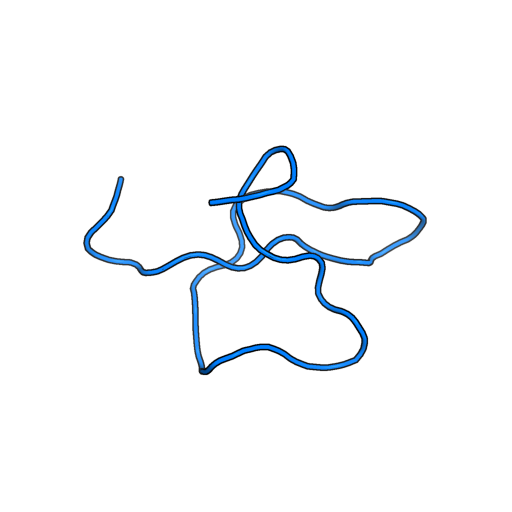N N . SER A 1 15 ? 2.126 -8.508 -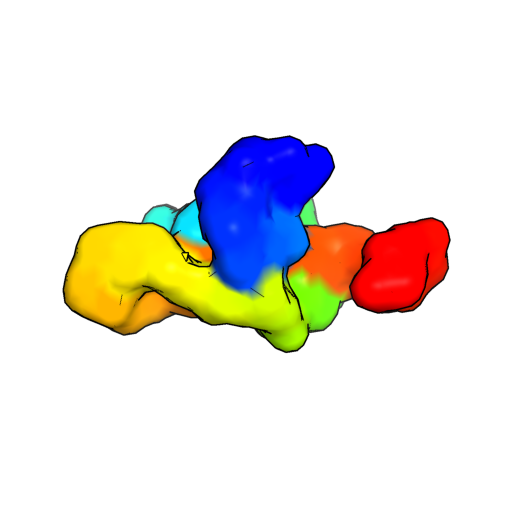2.049 1.00 0.00 15 SER A N 9
ATOM 4410 C CA . SER A 1 15 ? 3.058 -9.218 -1.184 1.00 0.00 15 SER A CA 9
ATOM 4411 C C . SER A 1 15 ? 3.221 -8.476 0.142 1.00 0.00 15 SER A C 9
ATOM 4412 O O . SER A 1 15 ? 2.284 -7.828 0.611 1.00 0.00 15 SER A O 9
ATOM 4420 N N . HIS A 1 16 ? 4.410 -8.570 0.731 1.00 0.00 16 HIS A N 9
ATOM 4421 C CA . HIS A 1 16 ? 4.713 -7.910 2.000 1.00 0.00 16 HIS A CA 9
ATOM 4422 C C . HIS A 1 16 ? 4.891 -6.410 1.792 1.00 0.00 16 HIS A C 9
ATOM 4423 O O . HIS A 1 16 ? 5.918 -5.835 2.154 1.00 0.00 16 HIS A O 9
ATOM 4438 N N . LEU A 1 17 ? 3.887 -5.785 1.209 1.00 0.00 17 LEU A N 9
ATOM 4439 C CA . LEU A 1 17 ? 3.922 -4.358 0.953 1.00 0.00 17 LEU A CA 9
ATOM 4440 C C . LEU A 1 17 ? 3.702 -3.588 2.247 1.00 0.00 17 LEU A C 9
ATOM 4441 O O . LEU A 1 17 ? 2.745 -3.855 2.977 1.00 0.00 17 LEU A O 9
ATOM 4457 N N . ILE A 1 18 ? 4.568 -2.631 2.526 1.00 0.00 18 ILE A N 9
ATOM 4458 C CA . ILE A 1 18 ? 4.438 -1.826 3.731 1.00 0.00 18 ILE A CA 9
ATOM 4459 C C . ILE A 1 18 ? 3.292 -0.836 3.586 1.00 0.00 18 ILE A C 9
ATOM 4460 O O . ILE A 1 18 ? 3.131 -0.209 2.535 1.00 0.00 18 ILE A O 9
ATOM 4476 N N . LYS A 1 19 ? 2.496 -0.693 4.638 1.00 0.00 19 LYS A N 9
ATOM 4477 C CA . LYS A 1 19 ? 1.380 0.233 4.610 1.00 0.00 19 LYS A CA 9
ATOM 4478 C C . LYS A 1 19 ? 1.897 1.659 4.603 1.00 0.00 19 LYS A C 9
ATOM 4479 O O . LYS A 1 19 ? 2.128 2.255 5.654 1.00 0.00 19 LYS A O 9
ATOM 4498 N N . VAL A 1 20 ? 2.087 2.193 3.418 1.00 0.00 20 VAL A N 9
ATOM 4499 C CA . VAL A 1 20 ? 2.588 3.545 3.269 1.00 0.00 20 VAL A CA 9
ATOM 4500 C C . VAL A 1 20 ? 1.506 4.566 3.614 1.00 0.00 20 VAL A C 9
ATOM 4501 O O . VAL A 1 20 ? 1.808 5.717 3.941 1.00 0.00 20 VAL A O 9
ATOM 4514 N N . GLY A 1 21 ? 0.247 4.142 3.549 1.00 0.00 21 GLY A N 9
ATOM 4515 C CA . GLY A 1 21 ? -0.848 5.039 3.862 1.00 0.00 21 GLY A CA 9
ATOM 4516 C C . GLY A 1 21 ? -2.209 4.411 3.634 1.00 0.00 21 GLY A C 9
ATOM 4517 O O . GLY A 1 21 ? -2.421 3.234 3.938 1.00 0.00 21 GLY A O 9
ATOM 4521 N N . SER A 1 22 ? -3.132 5.194 3.098 1.00 0.00 22 SER A N 9
ATOM 4522 C CA . SER A 1 22 ? -4.482 4.727 2.832 1.00 0.00 22 SER A CA 9
ATOM 4523 C C . SER A 1 22 ? -4.861 4.953 1.374 1.00 0.00 22 SER A C 9
ATOM 4524 O O . SER A 1 22 ? -4.505 5.966 0.773 1.00 0.00 22 SER A O 9
ATOM 4532 N N . CYS A 1 23 ? -5.571 3.988 0.813 1.00 0.00 23 CYS A N 9
ATOM 4533 C CA . CYS A 1 23 ? -6.004 4.048 -0.576 1.00 0.00 23 CYS A CA 9
ATOM 4534 C C . CYS A 1 23 ? -7.457 4.491 -0.654 1.00 0.00 23 CYS A C 9
ATOM 4535 O O . CYS A 1 23 ? -7.837 5.305 -1.498 1.00 0.00 23 CYS A O 9
ATOM 4542 N N . PHE A 1 24 ? -8.255 3.927 0.238 1.00 0.00 24 PHE A N 9
ATOM 4543 C CA . PHE A 1 24 ? -9.678 4.210 0.319 1.00 0.00 24 PHE A CA 9
ATOM 4544 C C . PHE A 1 24 ? -10.192 3.698 1.649 1.00 0.00 24 PHE A C 9
ATOM 4545 O O . PHE A 1 24 ? -11.004 2.772 1.715 1.00 0.00 24 PHE A O 9
ATOM 4562 N N . GLY A 1 25 ? -9.669 4.279 2.710 1.00 0.00 25 GLY A N 9
ATOM 4563 C CA . GLY A 1 25 ? -10.039 3.858 4.039 1.00 0.00 25 GLY A CA 9
ATOM 4564 C C . GLY A 1 25 ? -9.456 2.498 4.352 1.00 0.00 25 GLY A C 9
ATOM 4565 O O . GLY A 1 25 ? -8.238 2.316 4.289 1.00 0.00 25 GLY A O 9
ATOM 4569 N N . PHE A 1 26 ? -10.316 1.543 4.669 1.00 0.00 26 PHE A N 9
ATOM 4570 C CA . PHE A 1 26 ? -9.880 0.189 4.984 1.00 0.00 26 PHE A CA 9
ATOM 4571 C C . PHE A 1 26 ? -8.711 -0.234 4.099 1.00 0.00 26 PHE A C 9
ATOM 4572 O O . PHE A 1 26 ? -7.718 -0.781 4.585 1.00 0.00 26 PHE A O 9
ATOM 4589 N N . ARG A 1 27 ? -8.828 0.015 2.800 1.00 0.00 27 ARG A N 9
ATOM 4590 C CA . ARG A 1 27 ? -7.775 -0.350 1.863 1.00 0.00 27 ARG A CA 9
ATOM 4591 C C . ARG A 1 27 ? -6.524 0.473 2.093 1.00 0.00 27 ARG A C 9
ATOM 4592 O O . ARG A 1 27 ? -6.278 1.455 1.385 1.00 0.00 27 ARG A O 9
ATOM 4613 N N . SER A 1 28 ? -5.724 0.070 3.056 1.00 0.00 28 SER A N 9
ATOM 4614 C CA . SER A 1 28 ? -4.492 0.771 3.331 1.00 0.00 28 SER A CA 9
ATOM 4615 C C . SER A 1 28 ? -3.619 0.730 2.082 1.00 0.00 28 SER A C 9
ATOM 4616 O O . SER A 1 28 ? -3.450 -0.332 1.475 1.00 0.00 28 SER A O 9
ATOM 4624 N N . CYS A 1 29 ? -3.076 1.869 1.683 1.00 0.00 29 CYS A N 9
ATOM 4625 C CA . CYS A 1 29 ? -2.235 1.909 0.502 1.00 0.00 29 CYS A CA 9
ATOM 4626 C C . CYS A 1 29 ? -0.944 1.152 0.822 1.00 0.00 29 CYS A C 9
ATOM 4627 O O . CYS A 1 29 ? -0.288 1.433 1.828 1.00 0.00 29 CYS A O 9
ATOM 4634 N N . CYS A 1 30 ? -0.626 0.144 0.010 1.00 0.00 30 CYS A N 9
ATOM 4635 C CA . CYS A 1 30 ? 0.536 -0.702 0.260 1.00 0.00 30 CYS A CA 9
ATOM 4636 C C . CYS A 1 30 ? 1.444 -0.835 -0.963 1.00 0.00 30 CYS A C 9
ATOM 4637 O O . CYS A 1 30 ? 0.978 -0.997 -2.089 1.00 0.00 30 CYS A O 9
ATOM 4644 N N . LYS A 1 31 ? 2.749 -0.792 -0.724 1.00 0.00 31 LYS A N 9
ATOM 4645 C CA . LYS A 1 31 ? 3.737 -0.940 -1.783 1.00 0.00 31 LYS A CA 9
ATOM 4646 C C . LYS A 1 31 ? 4.989 -1.611 -1.237 1.00 0.00 31 LYS A C 9
ATOM 4647 O O . LYS A 1 31 ? 5.294 -1.504 -0.046 1.00 0.00 31 LYS A O 9
ATOM 4666 N N . TRP A 1 32 ? 5.678 -2.340 -2.101 1.00 0.00 32 TRP A N 9
ATOM 4667 C CA . TRP A 1 32 ? 6.873 -3.076 -1.712 1.00 0.00 32 TRP A CA 9
ATOM 4668 C C . TRP A 1 32 ? 7.830 -2.198 -0.914 1.00 0.00 32 TRP A C 9
ATOM 4669 O O . TRP A 1 32 ? 8.126 -1.067 -1.303 1.00 0.00 32 TRP A O 9
ATOM 4690 N N . PRO A 1 33 ? 8.335 -2.707 0.219 1.00 0.00 33 PRO A N 9
ATOM 4691 C CA . PRO A 1 33 ? 9.263 -1.956 1.060 1.00 0.00 33 PRO A CA 9
ATOM 4692 C C . PRO A 1 33 ? 10.479 -1.500 0.265 1.00 0.00 33 PRO A C 9
ATOM 4693 O O . PRO A 1 33 ? 10.954 -0.376 0.423 1.00 0.00 33 PRO A O 9
ATOM 4704 N N . TRP A 1 34 ? 10.965 -2.373 -0.605 1.00 0.00 34 TRP A N 9
ATOM 4705 C CA . TRP A 1 34 ? 12.114 -2.060 -1.439 1.00 0.00 34 TRP A CA 9
ATOM 4706 C C . TRP A 1 34 ? 11.663 -1.431 -2.753 1.00 0.00 34 TRP A C 9
ATOM 4707 O O . TRP A 1 34 ? 12.363 -1.502 -3.763 1.00 0.00 34 TRP A O 9
ATOM 4728 N N . ASN A 1 35 ? 10.488 -0.812 -2.736 1.00 0.00 35 ASN A N 9
ATOM 4729 C CA . ASN A 1 35 ? 9.948 -0.172 -3.932 1.00 0.00 35 ASN A CA 9
ATOM 4730 C C . ASN A 1 35 ? 10.922 0.871 -4.465 1.00 0.00 35 ASN A C 9
ATOM 4731 O O . ASN A 1 35 ? 11.029 1.076 -5.675 1.00 0.00 35 ASN A O 9
ATOM 4742 N N . ALA A 1 36 ? 11.631 1.523 -3.553 1.00 0.00 36 ALA A N 9
ATOM 4743 C CA . ALA A 1 36 ? 12.603 2.541 -3.922 1.00 0.00 36 ALA A CA 9
ATOM 4744 C C . ALA A 1 36 ? 11.920 3.721 -4.609 1.00 0.00 36 ALA A C 9
ATOM 4745 O O . ALA A 1 36 ? 12.353 4.115 -5.710 1.00 0.00 36 ALA A O 9
ATOM 4753 N N . LEU A 1 1 ? 7.733 8.228 -0.937 1.00 0.00 1 LEU A N 10
ATOM 4754 C CA . LEU A 1 1 ? 7.107 6.973 -1.420 1.00 0.00 1 LEU A CA 10
ATOM 4755 C C . LEU A 1 1 ? 5.608 7.185 -1.644 1.00 0.00 1 LEU A C 10
ATOM 4756 O O . LEU A 1 1 ? 4.783 6.340 -1.281 1.00 0.00 1 LEU A O 10
ATOM 4774 N N . PHE A 1 2 ? 5.267 8.325 -2.246 1.00 0.00 2 PHE A N 10
ATOM 4775 C CA . PHE A 1 2 ? 3.875 8.683 -2.523 1.00 0.00 2 PHE A CA 10
ATOM 4776 C C . PHE A 1 2 ? 3.082 7.503 -3.073 1.00 0.00 2 PHE A C 10
ATOM 4777 O O . PHE A 1 2 ? 3.608 6.672 -3.812 1.00 0.00 2 PHE A O 10
ATOM 4794 N N . CYS A 1 3 ? 1.814 7.440 -2.696 1.00 0.00 3 CYS A N 10
ATOM 4795 C CA . CYS A 1 3 ? 0.927 6.372 -3.132 1.00 0.00 3 CYS A CA 10
ATOM 4796 C C . CYS A 1 3 ? 0.481 6.591 -4.582 1.00 0.00 3 CYS A C 10
ATOM 4797 O O . CYS A 1 3 ? 1.202 7.198 -5.378 1.00 0.00 3 CYS A O 10
ATOM 4804 N N . LYS A 1 4 ? -0.711 6.100 -4.913 1.00 0.00 4 LYS A N 10
ATOM 4805 C CA . LYS A 1 4 ? -1.272 6.230 -6.252 1.00 0.00 4 LYS A CA 10
ATOM 4806 C C . LYS A 1 4 ? -0.381 5.534 -7.279 1.00 0.00 4 LYS A C 10
ATOM 4807 O O . LYS A 1 4 ? -0.005 6.115 -8.303 1.00 0.00 4 LYS A O 10
ATOM 4826 N N . GLY A 1 5 ? -0.056 4.282 -6.994 1.00 0.00 5 GLY A N 10
ATOM 4827 C CA . GLY A 1 5 ? 0.780 3.495 -7.879 1.00 0.00 5 GLY A CA 10
ATOM 4828 C C . GLY A 1 5 ? 0.928 2.070 -7.386 1.00 0.00 5 GLY A C 10
ATOM 4829 O O . GLY A 1 5 ? 0.847 1.119 -8.167 1.00 0.00 5 GLY A O 10
ATOM 4833 N N . GLY A 1 6 ? 1.133 1.922 -6.083 1.00 0.00 6 GLY A N 10
ATOM 4834 C CA . GLY A 1 6 ? 1.278 0.607 -5.490 1.00 0.00 6 GLY A CA 10
ATOM 4835 C C . GLY A 1 6 ? -0.045 -0.134 -5.414 1.00 0.00 6 GLY A C 10
ATOM 4836 O O . GLY A 1 6 ? -0.877 -0.023 -6.319 1.00 0.00 6 GLY A O 10
ATOM 4840 N N . SER A 1 7 ? -0.247 -0.886 -4.338 1.00 0.00 7 SER A N 10
ATOM 4841 C CA . SER A 1 7 ? -1.480 -1.641 -4.156 1.00 0.00 7 SER A CA 10
ATOM 4842 C C . SER A 1 7 ? -2.212 -1.182 -2.897 1.00 0.00 7 SER A C 10
ATOM 4843 O O . SER A 1 7 ? -1.634 -1.118 -1.810 1.00 0.00 7 SER A O 10
ATOM 4851 N N . CYS A 1 8 ? -3.486 -0.860 -3.057 1.00 0.00 8 CYS A N 10
ATOM 4852 C CA . CYS A 1 8 ? -4.321 -0.403 -1.956 1.00 0.00 8 CYS A CA 10
ATOM 4853 C C . CYS A 1 8 ? -4.807 -1.592 -1.121 1.00 0.00 8 CYS A C 10
ATOM 4854 O O . CYS A 1 8 ? -5.997 -1.778 -0.902 1.00 0.00 8 CYS A O 10
ATOM 4861 N N . HIS A 1 9 ? -3.855 -2.386 -0.663 1.00 0.00 9 HIS A N 10
ATOM 4862 C CA . HIS A 1 9 ? -4.117 -3.574 0.149 1.00 0.00 9 HIS A CA 10
ATOM 4863 C C . HIS A 1 9 ? -5.383 -4.316 -0.272 1.00 0.00 9 HIS A C 10
ATOM 4864 O O . HIS A 1 9 ? -6.230 -4.636 0.560 1.00 0.00 9 HIS A O 10
ATOM 4879 N N . PHE A 1 10 ? -5.481 -4.650 -1.550 1.00 0.00 10 PHE A N 10
ATOM 4880 C CA . PHE A 1 10 ? -6.615 -5.425 -2.042 1.00 0.00 10 PHE A CA 10
ATOM 4881 C C . PHE A 1 10 ? -6.351 -6.895 -1.737 1.00 0.00 10 PHE A C 10
ATOM 4882 O O . PHE A 1 10 ? -6.767 -7.798 -2.467 1.00 0.00 10 PHE A O 10
ATOM 4899 N N . GLY A 1 11 ? -5.630 -7.108 -0.654 1.00 0.00 11 GLY A N 10
ATOM 4900 C CA . GLY A 1 11 ? -5.263 -8.434 -0.226 1.00 0.00 11 GLY A CA 10
ATOM 4901 C C . GLY A 1 11 ? -3.954 -8.395 0.527 1.00 0.00 11 GLY A C 10
ATOM 4902 O O . GLY A 1 11 ? -3.712 -7.463 1.290 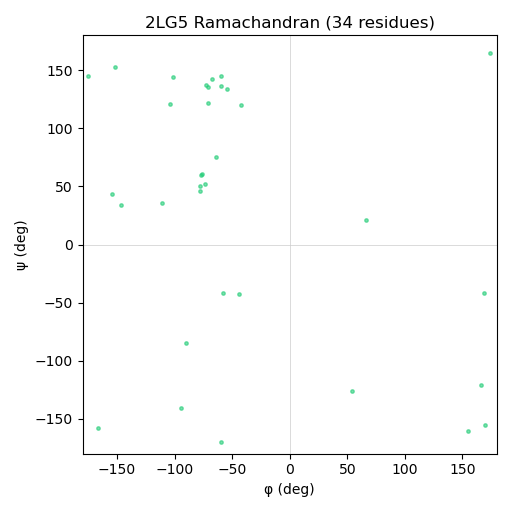1.00 0.00 11 GLY A O 10
ATOM 4906 N N . GLY A 1 12 ? -3.102 -9.381 0.300 1.00 0.00 12 GLY A N 10
ATOM 4907 C CA . GLY A 1 12 ? -1.811 -9.415 0.963 1.00 0.00 12 GLY A CA 10
ATOM 4908 C C . GLY A 1 12 ? -0.766 -8.607 0.225 1.00 0.00 12 GLY A C 10
ATOM 4909 O O . GLY A 1 12 ? 0.400 -8.559 0.627 1.00 0.00 12 GLY A O 10
ATOM 4913 N N . CYS A 1 13 ? -1.184 -7.979 -0.862 1.00 0.00 13 CYS A N 10
ATOM 4914 C CA . CYS A 1 13 ? -0.288 -7.175 -1.679 1.00 0.00 13 CYS A CA 10
ATOM 4915 C C . CYS A 1 13 ? 0.817 -8.041 -2.286 1.00 0.00 13 CYS A C 10
ATOM 4916 O O . CYS A 1 13 ? 1.080 -9.151 -1.821 1.00 0.00 13 CYS A O 10
ATOM 4923 N N . PRO A 1 14 ? 1.460 -7.548 -3.354 1.00 0.00 14 PRO A N 10
ATOM 4924 C CA . PRO A 1 14 ? 2.521 -8.266 -4.061 1.00 0.00 14 PRO A CA 10
ATOM 4925 C C . PRO A 1 14 ? 3.425 -9.088 -3.144 1.00 0.00 14 PRO A C 10
ATOM 4926 O O . PRO A 1 14 ? 3.850 -10.185 -3.507 1.00 0.00 14 PRO A O 10
ATOM 4937 N N . SER A 1 15 ? 3.728 -8.560 -1.966 1.00 0.00 15 SER A N 10
ATOM 4938 C CA . SER A 1 15 ? 4.594 -9.262 -1.027 1.00 0.00 15 SER A CA 10
ATOM 4939 C C . SER A 1 15 ? 4.554 -8.616 0.356 1.00 0.00 15 SER A C 10
ATOM 4940 O O . SER A 1 15 ? 5.577 -8.153 0.861 1.00 0.00 15 SER A O 10
ATOM 4948 N N . HIS A 1 16 ? 3.376 -8.586 0.967 1.00 0.00 16 HIS A N 10
ATOM 4949 C CA . HIS A 1 16 ? 3.226 -7.998 2.296 1.00 0.00 16 HIS A CA 10
ATOM 4950 C C . HIS A 1 16 ? 3.874 -6.622 2.340 1.00 0.00 16 HIS A C 10
ATOM 4951 O O . HIS A 1 16 ? 4.514 -6.248 3.326 1.00 0.00 16 HIS A O 10
ATOM 4966 N N . LEU A 1 17 ? 3.710 -5.871 1.264 1.00 0.00 17 LEU A N 10
ATOM 4967 C CA . LEU A 1 17 ? 4.283 -4.541 1.177 1.00 0.00 17 LEU A CA 10
ATOM 4968 C C . LEU A 1 17 ? 3.797 -3.691 2.354 1.00 0.00 17 LEU A C 10
ATOM 4969 O O . LEU A 1 17 ? 2.623 -3.748 2.731 1.00 0.00 17 LEU A O 10
ATOM 4985 N N . ILE A 1 18 ? 4.709 -2.936 2.953 1.00 0.00 18 ILE A N 10
ATOM 4986 C CA . ILE A 1 18 ? 4.385 -2.104 4.110 1.00 0.00 18 ILE A CA 10
ATOM 4987 C C . ILE A 1 18 ? 3.381 -1.011 3.760 1.00 0.00 18 ILE A C 10
ATOM 4988 O O . ILE A 1 18 ? 3.484 -0.373 2.712 1.00 0.00 18 ILE A O 10
ATOM 5004 N N . LYS A 1 19 ? 2.423 -0.794 4.652 1.00 0.00 19 LYS A N 10
ATOM 5005 C CA . LYS A 1 19 ? 1.406 0.228 4.457 1.00 0.00 19 LYS A CA 10
ATOM 5006 C C . LYS A 1 19 ? 2.034 1.619 4.424 1.00 0.00 19 LYS A C 10
ATOM 5007 O O . LYS A 1 19 ? 2.294 2.218 5.471 1.00 0.00 19 LYS A O 10
ATOM 5026 N N . VAL A 1 20 ? 2.264 2.131 3.228 1.00 0.00 20 VAL A N 10
ATOM 5027 C CA . VAL A 1 20 ? 2.840 3.457 3.067 1.00 0.00 20 VAL A CA 10
ATOM 5028 C C . VAL A 1 20 ? 1.792 4.516 3.385 1.00 0.00 20 VAL A C 10
ATOM 5029 O O . VAL A 1 20 ? 2.114 5.633 3.793 1.00 0.00 20 VAL A O 10
ATOM 5042 N N . GLY A 1 21 ? 0.532 4.144 3.190 1.00 0.00 21 GLY A N 10
ATOM 5043 C CA . GLY A 1 21 ? -0.572 5.047 3.445 1.00 0.00 21 GLY A CA 10
ATOM 5044 C C . GLY A 1 21 ? -1.904 4.351 3.262 1.00 0.00 21 GLY A C 10
ATOM 5045 O O . GLY A 1 21 ? -2.059 3.194 3.648 1.00 0.00 21 GLY A O 10
ATOM 5049 N N . SER A 1 22 ? -2.868 5.034 2.666 1.00 0.00 22 SER A N 10
ATOM 5050 C CA . SER A 1 22 ? -4.182 4.448 2.444 1.00 0.00 22 SER A CA 10
ATOM 5051 C C . SER A 1 22 ? -4.897 5.132 1.288 1.00 0.00 22 SER A C 10
ATOM 5052 O O . SER A 1 22 ? -4.807 6.347 1.122 1.00 0.00 22 SER A O 10
ATOM 5060 N N . CYS A 1 23 ? -5.600 4.340 0.495 1.00 0.00 23 CYS A N 10
ATOM 5061 C CA . CYS A 1 23 ? -6.339 4.850 -0.651 1.00 0.00 23 CYS A CA 10
ATOM 5062 C C . CYS A 1 23 ? -7.769 5.210 -0.242 1.00 0.00 23 CYS A C 10
ATOM 5063 O O . CYS A 1 23 ? -7.976 5.875 0.776 1.00 0.00 23 CYS A O 10
ATOM 5070 N N . PHE A 1 24 ? -8.750 4.781 -1.030 1.00 0.00 24 PHE A N 10
ATOM 5071 C CA . PHE A 1 24 ? -10.150 5.075 -0.744 1.00 0.00 24 PHE A CA 10
ATOM 5072 C C . PHE A 1 24 ? -10.773 4.084 0.231 1.00 0.00 24 PHE A C 10
ATOM 5073 O O . PHE A 1 24 ? -10.268 2.976 0.438 1.00 0.00 24 PHE A O 10
ATOM 5090 N N . GLY A 1 25 ? -11.901 4.506 0.791 1.00 0.00 25 GLY A N 10
ATOM 5091 C CA . GLY A 1 25 ? -12.662 3.696 1.717 1.00 0.00 25 GLY A CA 10
ATOM 5092 C C . GLY A 1 25 ? -11.899 3.304 2.963 1.00 0.00 25 GLY A C 10
ATOM 5093 O O . GLY A 1 25 ? -12.154 3.830 4.050 1.00 0.00 25 GLY A O 10
ATOM 5097 N N . PHE A 1 26 ? -10.978 2.371 2.809 1.00 0.00 26 PHE A N 10
ATOM 5098 C CA . PHE A 1 26 ? -10.181 1.881 3.923 1.00 0.00 26 PHE A CA 10
ATOM 5099 C C . PHE A 1 26 ? -9.037 1.021 3.412 1.00 0.00 26 PHE A C 10
ATOM 5100 O O . PHE A 1 26 ? -8.535 0.142 4.114 1.00 0.00 26 PHE A O 10
ATOM 5117 N N . ARG A 1 27 ? -8.629 1.279 2.183 1.00 0.00 27 ARG A N 10
ATOM 5118 C CA . ARG A 1 27 ? -7.548 0.529 1.572 1.00 0.00 27 ARG A CA 10
ATOM 5119 C C . ARG A 1 27 ? -6.197 1.014 2.060 1.00 0.00 27 ARG A C 10
ATOM 5120 O O . ARG A 1 27 ? -5.921 2.213 2.055 1.00 0.00 27 ARG A O 10
ATOM 5141 N N . SER A 1 28 ? -5.348 0.080 2.443 1.00 0.00 28 SER A N 10
ATOM 5142 C CA . SER A 1 28 ? -4.011 0.405 2.898 1.00 0.00 28 SER A CA 10
ATOM 5143 C C . SER A 1 28 ? -3.052 0.400 1.718 1.00 0.00 28 SER A C 10
ATOM 5144 O O . SER A 1 28 ? -2.841 -0.632 1.079 1.00 0.00 28 SER A O 10
ATOM 5152 N N . CYS A 1 29 ? -2.465 1.550 1.435 1.00 0.00 29 CYS A N 10
ATOM 5153 C CA . CYS A 1 29 ? -1.520 1.656 0.344 1.00 0.00 29 CYS A CA 10
ATOM 5154 C C . CYS A 1 29 ? -0.233 0.981 0.770 1.00 0.00 29 CYS A C 10
ATOM 5155 O O . CYS A 1 29 ? 0.392 1.396 1.745 1.00 0.00 29 CYS A O 10
ATOM 5162 N N . CYS A 1 30 ? 0.135 -0.079 0.078 1.00 0.00 30 CYS A N 10
ATOM 5163 C CA . CYS A 1 30 ? 1.323 -0.833 0.426 1.00 0.00 30 CYS A CA 10
ATOM 5164 C C . CYS A 1 30 ? 2.490 -0.526 -0.505 1.00 0.00 30 CYS A C 10
ATOM 5165 O O . CYS A 1 30 ? 2.303 -0.253 -1.693 1.00 0.00 30 CYS A O 10
ATOM 5172 N N . LYS A 1 31 ? 3.692 -0.577 0.054 1.00 0.00 31 LYS A N 10
ATOM 5173 C CA . LYS A 1 31 ? 4.919 -0.320 -0.680 1.00 0.00 31 LYS A CA 10
ATOM 5174 C C . LYS A 1 31 ? 6.006 -1.263 -0.180 1.00 0.00 31 LYS A C 10
ATOM 5175 O O . LYS A 1 31 ? 6.064 -1.580 1.011 1.00 0.00 31 LYS A O 10
ATOM 5194 N N . TRP A 1 32 ? 6.832 -1.744 -1.096 1.00 0.00 32 TRP A N 10
ATOM 5195 C CA . TRP A 1 32 ? 7.890 -2.685 -0.755 1.00 0.00 32 TRP A CA 10
ATOM 5196 C C . TRP A 1 32 ? 8.745 -2.173 0.402 1.00 0.00 32 TRP A C 10
ATOM 5197 O O . TRP A 1 32 ? 9.232 -1.043 0.373 1.00 0.00 32 TRP A O 10
ATOM 5218 N N . PRO A 1 33 ? 8.941 -3.012 1.435 1.00 0.00 33 PRO A N 10
ATOM 5219 C CA . PRO A 1 33 ? 9.740 -2.652 2.608 1.00 0.00 33 PRO A CA 10
ATOM 5220 C C . PRO A 1 33 ? 11.082 -2.056 2.214 1.00 0.00 33 PRO A C 10
ATOM 5221 O O . PRO A 1 33 ? 11.564 -1.107 2.831 1.00 0.00 33 PRO A O 10
ATOM 5232 N N . TRP A 1 34 ? 11.678 -2.625 1.179 1.00 0.00 34 TRP A N 10
ATOM 5233 C CA . TRP A 1 34 ? 12.963 -2.162 0.688 1.00 0.00 34 TRP A CA 10
ATOM 5234 C C . TRP A 1 34 ? 12.913 -0.668 0.400 1.00 0.00 34 TRP A C 10
ATOM 5235 O O . TRP A 1 34 ? 13.885 0.053 0.634 1.00 0.00 34 TRP A O 10
ATOM 5256 N N . ASN A 1 35 ? 11.778 -0.210 -0.109 1.00 0.00 35 ASN A N 10
ATOM 5257 C CA . ASN A 1 35 ? 11.593 1.200 -0.431 1.00 0.00 35 ASN A CA 10
ATOM 5258 C C . ASN A 1 35 ? 10.974 1.942 0.743 1.00 0.00 35 ASN A C 10
ATOM 5259 O O . ASN A 1 35 ? 10.154 2.842 0.561 1.00 0.00 35 ASN A O 10
ATOM 5270 N N . ALA A 1 36 ? 11.373 1.571 1.947 1.00 0.00 36 ALA A N 10
ATOM 5271 C CA . ALA A 1 36 ? 10.858 2.204 3.147 1.00 0.00 36 ALA A CA 10
ATOM 5272 C C . ALA A 1 36 ? 11.957 2.327 4.188 1.00 0.00 36 ALA A C 10
ATOM 5273 O O . ALA A 1 36 ? 12.873 1.484 4.188 1.00 0.00 36 ALA A O 10
#

Radius of gyration: 8.26 Å; Cα contacts (8 Å, |Δi|>4): 78; chains: 1; bounding box: 25×17×13 Å

Solvent-accessible surface area: 2721 Å² total; per-residue (Å²): 133,177,19,174,6,1,36,6,61,130,79,38,43,95,58,174,12,67,125,50,20,36,37,187,51,195,100,18,0,1,11,114,71,201,72,122

Nearest PDB structures (foldseek):
  2lg5-assembly1_A  TM=8.585E-01  e=6.023E-05  Gallus gallus
  2lg6-assembly1_A  TM=6.142E-01  e=3.320E-04  Gallus gallus
  2lg5-assembly1_A  TM=7.985E-01  e=8.861E-06  Gallus gallus
  2lg5-assembly1_A  TM=7.635E-01  e=3.001E-05  Gallus gallus
  2lg5-assembly1_A  TM=8.563E-01  e=4.509E-06  Gallus gallus

Secondary structure (DSSP, 8-state):
--SSSSEE-SSS-SSSPEEEEE-STT-EEEE-TT--

InterPro domains:
  IPR001855 Beta-defensin-like domain [PF00711] (29-59)

Foldseek 3Di:
DDAPPAFQCPDCGPDVFCQPDHDPPGGGGGHHPVVD